Protein AF-A0A7S1S5M3-F1 (afdb_monomer_lite)

Secondary structure (DSSP, 8-state):
------------------EEEEEE-S-HHHHHHHHHHHHHHIIIIIISS---TTS-HHHHHHHHHHHHHHHHHHHH-S-EEEEEESSEEEE----TT-EEEEEETTEEEEEEE--S-------TT-S-----------SSS------------PPP---------PEEEEESSS--TT-HHHHHHHHHHHHHHH-----HHHHHHHHHHHHHHHH-S-EEEEEESSEEEE--TTEEEEEEEEETTEEEEEEEEPP--TT---HHHHHHHHHHHHHHHHHHHHHHHHHHSSSSPPPTT-HHHHHHHHHH--TTHHHHHHHHHHHHHHHHHHHHHHHHHHHH-TTGGG--

pLDDT: mean 83.62, std 19.43, range [33.03, 98.5]

Structure (mmCIF, N/CA/C/O backbone):
data_AF-A0A7S1S5M3-F1
#
_entry.id   AF-A0A7S1S5M3-F1
#
loop_
_atom_site.group_PDB
_atom_site.id
_atom_site.type_symbol
_atom_site.label_atom_id
_atom_site.label_alt_id
_atom_site.label_comp_id
_atom_site.label_asym_id
_atom_site.label_entity_id
_atom_site.label_seq_id
_atom_site.pdbx_PDB_ins_code
_atom_site.Cartn_x
_atom_site.Cartn_y
_atom_site.Cartn_z
_atom_site.occupancy
_atom_site.B_iso_or_equiv
_atom_site.auth_seq_id
_atom_site.auth_comp_id
_atom_site.auth_asym_id
_atom_site.auth_atom_id
_atom_site.pdbx_PDB_model_num
ATOM 1 N N . MET A 1 1 ? -64.740 -29.203 7.337 1.00 42.75 1 MET A N 1
ATOM 2 C CA . MET A 1 1 ? -63.686 -28.535 8.127 1.00 42.75 1 MET A CA 1
ATOM 3 C C . MET A 1 1 ? -62.351 -28.939 7.535 1.00 42.75 1 MET A C 1
ATOM 5 O O . MET A 1 1 ? -61.973 -30.093 7.660 1.00 42.75 1 MET A O 1
ATOM 9 N N . VAL A 1 2 ? -61.717 -28.036 6.789 1.00 44.31 2 VAL A N 1
ATOM 10 C CA . VAL A 1 2 ? -60.385 -28.227 6.204 1.00 44.31 2 VAL A CA 1
ATOM 11 C C . VAL A 1 2 ? -59.497 -27.190 6.879 1.00 44.31 2 VAL A C 1
ATOM 13 O O . VAL A 1 2 ? -59.657 -25.996 6.634 1.00 44.31 2 VAL A O 1
ATOM 16 N N . GLU A 1 3 ? -58.641 -27.632 7.798 1.00 50.22 3 GLU A N 1
ATOM 17 C CA . GLU A 1 3 ? -57.635 -26.782 8.436 1.00 50.22 3 GLU A CA 1
ATOM 18 C C . GLU A 1 3 ? -56.564 -26.410 7.404 1.00 50.22 3 GLU A C 1
ATOM 20 O O . GLU A 1 3 ? -55.705 -27.212 7.033 1.00 50.22 3 GLU A O 1
ATOM 25 N N . GLY A 1 4 ? -56.638 -25.174 6.911 1.00 56.28 4 GLY A N 1
ATOM 26 C CA . GLY A 1 4 ? -55.614 -24.572 6.067 1.00 56.28 4 GLY A CA 1
ATOM 27 C C . GLY A 1 4 ? -54.379 -24.223 6.894 1.00 56.28 4 GLY A C 1
ATOM 28 O O . GLY A 1 4 ? -54.341 -23.199 7.570 1.00 56.28 4 GLY A O 1
ATOM 29 N N . LYS A 1 5 ? -53.355 -25.075 6.827 1.00 62.81 5 LYS A N 1
ATOM 30 C CA . LYS A 1 5 ? -52.025 -24.833 7.397 1.00 62.81 5 LYS A CA 1
ATOM 31 C C . LYS A 1 5 ? -51.345 -23.694 6.625 1.00 62.81 5 LYS A C 1
ATOM 33 O O . LYS A 1 5 ? -50.963 -23.870 5.470 1.00 62.81 5 LYS A O 1
ATOM 38 N N . ALA A 1 6 ? -51.219 -22.524 7.251 1.00 59.38 6 ALA A N 1
ATOM 39 C CA . ALA A 1 6 ? -50.526 -21.374 6.673 1.00 59.38 6 ALA A CA 1
ATOM 40 C C . ALA A 1 6 ? -49.052 -21.723 6.364 1.00 59.38 6 ALA A C 1
ATOM 42 O O . ALA A 1 6 ? -48.408 -22.393 7.180 1.00 59.38 6 ALA A O 1
ATOM 43 N N . PRO A 1 7 ? -48.493 -21.292 5.216 1.00 63.53 7 PRO A N 1
ATOM 44 C CA . PRO A 1 7 ? -47.102 -21.564 4.884 1.00 63.53 7 PRO A CA 1
ATOM 45 C C . PRO A 1 7 ? -46.181 -20.785 5.829 1.00 63.53 7 PRO A C 1
ATOM 47 O O . PRO A 1 7 ? -46.016 -19.570 5.728 1.00 63.53 7 PRO A O 1
ATOM 50 N N . ALA A 1 8 ? -45.575 -21.515 6.763 1.00 63.00 8 ALA A N 1
ATOM 51 C CA . ALA A 1 8 ? -44.446 -21.046 7.543 1.00 63.00 8 ALA A CA 1
ATOM 52 C C . ALA A 1 8 ? -43.243 -20.838 6.613 1.00 63.00 8 ALA A C 1
ATOM 54 O O . ALA A 1 8 ? -42.836 -21.764 5.914 1.00 63.00 8 ALA A O 1
ATOM 55 N N . GLY A 1 9 ? -42.654 -19.641 6.646 1.00 52.78 9 GLY A N 1
ATOM 56 C CA . GLY A 1 9 ? -41.297 -19.436 6.141 1.00 52.78 9 GLY A CA 1
ATOM 57 C C . GLY A 1 9 ? -41.095 -18.241 5.220 1.00 52.78 9 GLY A C 1
ATOM 58 O O . GLY A 1 9 ? -40.486 -18.393 4.166 1.00 52.78 9 GLY A O 1
ATOM 59 N N . GLN A 1 10 ? -41.494 -17.031 5.627 1.00 52.47 10 GLN A N 1
ATOM 60 C CA . GLN A 1 10 ? -40.715 -15.863 5.209 1.00 52.47 10 GLN A CA 1
ATOM 61 C C . GLN A 1 10 ? -39.373 -15.945 5.939 1.00 52.47 10 GLN A C 1
ATOM 63 O O . GLN A 1 10 ? -39.243 -15.536 7.091 1.00 52.47 10 GLN A O 1
ATOM 68 N N . ALA A 1 11 ? -38.388 -16.566 5.287 1.00 59.38 11 ALA A N 1
ATOM 69 C CA . ALA A 1 11 ? -37.003 -16.503 5.716 1.00 59.38 11 ALA A CA 1
ATOM 70 C C . ALA A 1 11 ? -36.636 -15.021 5.828 1.00 59.38 11 ALA A C 1
ATOM 72 O O . ALA A 1 11 ? -36.623 -14.317 4.819 1.00 59.38 11 ALA A O 1
ATOM 73 N N . ALA A 1 12 ? -36.406 -14.550 7.057 1.00 59.47 12 ALA A N 1
ATOM 74 C CA . ALA A 1 12 ? -35.940 -13.200 7.321 1.00 59.47 12 ALA A CA 1
ATOM 75 C C . ALA A 1 12 ? -34.763 -12.929 6.381 1.00 59.47 12 ALA A C 1
ATOM 77 O O . ALA A 1 12 ? -33.733 -13.605 6.470 1.00 59.47 12 ALA A O 1
ATOM 78 N N . ALA A 1 13 ? -34.960 -12.017 5.4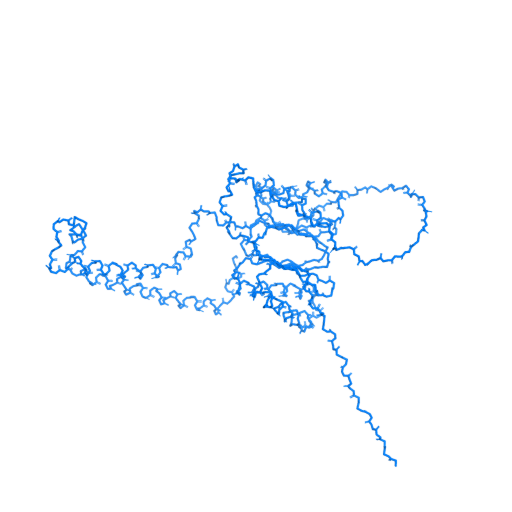25 1.00 58.69 13 ALA A N 1
ATOM 79 C CA . ALA A 1 13 ? -33.936 -11.640 4.470 1.00 58.69 13 ALA A CA 1
ATOM 80 C C . ALA A 1 13 ? -32.717 -11.219 5.290 1.00 58.69 13 ALA A C 1
ATOM 82 O O . ALA A 1 13 ? -32.752 -10.202 5.976 1.00 58.69 13 ALA A O 1
ATOM 83 N N . LYS A 1 14 ? -31.688 -12.078 5.309 1.00 64.81 14 LYS A N 1
ATOM 84 C CA . LYS A 1 14 ? -30.472 -11.887 6.101 1.00 64.81 14 LYS A CA 1
ATOM 85 C C . LYS A 1 14 ? -29.883 -10.550 5.691 1.00 64.81 14 LYS A C 1
ATOM 87 O O . LYS A 1 14 ? -29.234 -10.490 4.647 1.00 64.81 14 LYS A O 1
ATOM 92 N N . ASP A 1 15 ? -30.090 -9.530 6.517 1.00 72.12 15 ASP A N 1
ATOM 93 C CA . ASP A 1 15 ? -29.690 -8.160 6.234 1.00 72.12 15 ASP A CA 1
ATOM 94 C C . ASP A 1 15 ? -28.221 -8.150 5.784 1.00 72.12 15 ASP A C 1
ATOM 96 O O . ASP A 1 15 ? -27.289 -8.573 6.486 1.00 72.12 15 ASP A O 1
ATOM 100 N N . THR A 1 16 ? -28.014 -7.880 4.500 1.00 76.56 16 THR A N 1
ATOM 101 C CA . THR A 1 16 ? -26.681 -7.823 3.917 1.00 76.56 16 THR A CA 1
ATOM 102 C C . THR A 1 16 ? -26.157 -6.439 4.199 1.00 76.56 16 THR A C 1
ATOM 104 O O . THR A 1 16 ? -26.616 -5.491 3.567 1.00 76.56 16 THR A O 1
ATOM 107 N N . ALA A 1 17 ? -25.188 -6.347 5.119 1.00 84.50 17 ALA A N 1
ATOM 108 C CA . ALA A 1 17 ? -24.514 -5.097 5.435 1.00 84.50 17 ALA A CA 1
ATOM 109 C C . ALA A 1 17 ? -24.177 -4.351 4.138 1.00 84.50 17 ALA A C 1
ATOM 111 O O . ALA A 1 17 ? -23.462 -4.854 3.262 1.00 84.50 17 ALA A O 1
ATOM 112 N N . ARG A 1 18 ? -24.785 -3.174 3.987 1.00 93.62 18 ARG A N 1
ATOM 113 C CA . ARG A 1 18 ? -24.700 -2.378 2.770 1.00 93.62 18 ARG A CA 1
ATOM 114 C C . ARG A 1 18 ? -23.290 -1.806 2.653 1.00 93.62 18 ARG A C 1
ATOM 116 O O . ARG A 1 18 ? -22.840 -1.085 3.536 1.00 93.62 18 ARG A O 1
ATOM 123 N N . VAL A 1 19 ? -22.614 -2.105 1.544 1.00 96.50 19 VAL A N 1
ATOM 124 C CA . VAL A 1 19 ? -21.322 -1.495 1.198 1.00 96.50 19 VAL A CA 1
ATOM 125 C C . VAL A 1 19 ? -21.581 -0.142 0.541 1.00 96.50 19 VAL A C 1
ATOM 127 O O . VAL A 1 19 ? -22.095 -0.084 -0.581 1.00 96.50 19 VAL A O 1
ATOM 130 N N . ILE A 1 20 ? -21.229 0.937 1.235 1.00 97.56 20 ILE A N 1
ATOM 131 C CA . ILE A 1 20 ? -21.443 2.320 0.797 1.00 97.56 20 ILE A CA 1
ATOM 132 C C . ILE A 1 20 ? -20.093 2.917 0.402 1.00 97.56 20 ILE A C 1
ATOM 134 O O . ILE A 1 20 ? -19.158 2.901 1.194 1.00 97.56 20 ILE A O 1
ATOM 138 N N . CYS A 1 21 ? -19.973 3.441 -0.816 1.00 97.94 21 CYS A N 1
ATOM 139 C CA . CYS A 1 21 ? -18.804 4.225 -1.213 1.00 97.94 21 CYS A CA 1
ATOM 140 C C . CYS A 1 21 ? -18.943 5.633 -0.625 1.00 97.94 21 CYS A C 1
ATOM 142 O O . CYS A 1 21 ? -19.894 6.328 -0.971 1.00 97.94 21 CYS A O 1
ATOM 144 N N . LEU A 1 22 ? -18.025 6.041 0.252 1.00 97.94 22 LEU A N 1
ATOM 145 C CA . LEU A 1 22 ? -18.023 7.381 0.846 1.00 97.94 22 LEU A CA 1
ATOM 146 C C . LEU A 1 22 ? -17.258 8.373 -0.031 1.00 97.94 22 LEU A C 1
ATOM 148 O O . LEU A 1 22 ? -17.739 9.466 -0.301 1.00 97.94 22 LEU A O 1
ATOM 152 N N . ARG A 1 23 ? -16.064 7.984 -0.489 1.00 97.81 23 ARG A N 1
ATOM 153 C CA . ARG A 1 23 ? -15.192 8.821 -1.321 1.00 97.81 23 ARG A CA 1
ATOM 154 C C . ARG A 1 23 ? -14.356 7.941 -2.233 1.00 97.81 23 ARG A C 1
ATOM 156 O O . ARG A 1 23 ? -13.898 6.884 -1.818 1.00 97.81 23 ARG A O 1
ATOM 163 N N . THR A 1 24 ? -14.128 8.368 -3.466 1.00 98.12 24 THR A N 1
ATOM 164 C CA . THR A 1 24 ? -13.169 7.708 -4.355 1.00 98.12 24 THR A CA 1
ATOM 165 C C . THR A 1 24 ? -12.703 8.667 -5.437 1.00 98.12 24 THR A C 1
ATOM 167 O O . THR A 1 24 ? -13.510 9.412 -5.992 1.00 98.12 24 THR A O 1
ATOM 170 N N . ASP A 1 25 ? -11.410 8.638 -5.741 1.00 98.00 25 ASP A N 1
ATOM 171 C CA . ASP A 1 25 ? -10.841 9.319 -6.905 1.00 98.00 25 ASP A CA 1
ATOM 172 C C . ASP A 1 25 ? -10.517 8.338 -8.047 1.00 98.00 25 ASP A C 1
ATOM 174 O O . ASP A 1 25 ? -10.060 8.776 -9.101 1.00 98.00 25 ASP A O 1
ATOM 178 N N . LEU A 1 26 ? -10.812 7.041 -7.875 1.00 97.94 26 LEU A N 1
ATOM 179 C CA . LEU A 1 26 ? -10.560 5.997 -8.869 1.00 97.94 26 LEU A CA 1
ATOM 180 C C . LEU A 1 26 ? -11.186 6.342 -10.233 1.00 97.94 26 LEU A C 1
ATOM 182 O O . LEU A 1 26 ? -12.298 6.901 -10.282 1.00 97.94 26 LEU A O 1
ATOM 186 N N . PRO A 1 27 ? -10.562 5.923 -11.353 1.00 97.88 27 PRO A N 1
ATOM 187 C CA . PRO A 1 27 ? -11.148 6.032 -12.678 1.00 97.88 27 PRO A CA 1
ATOM 188 C C . PRO A 1 27 ? -12.511 5.343 -12.728 1.00 97.88 27 PRO A C 1
ATOM 190 O O . PRO A 1 27 ? -12.698 4.267 -12.155 1.00 97.88 27 PRO A O 1
ATOM 193 N N . LEU A 1 28 ? -13.463 5.917 -13.469 1.00 97.75 28 LEU A N 1
ATOM 194 C CA . LEU A 1 28 ? -14.838 5.400 -13.567 1.00 97.75 28 LEU A CA 1
ATOM 195 C C . LEU A 1 28 ? -14.894 3.903 -13.913 1.00 97.75 28 LEU A C 1
ATOM 197 O O . LEU A 1 28 ? -15.690 3.164 -13.337 1.00 97.75 28 LEU A O 1
ATOM 201 N N . LYS A 1 29 ? -13.996 3.447 -14.796 1.00 97.88 29 LYS A N 1
ATOM 202 C CA . LYS A 1 29 ? -13.885 2.041 -15.216 1.00 97.88 29 LYS A CA 1
ATOM 203 C C . LYS A 1 29 ? -13.479 1.092 -14.077 1.00 97.88 29 LYS A C 1
ATOM 205 O O . LYS A 1 29 ? -13.801 -0.087 -14.142 1.00 97.88 29 LYS A O 1
ATOM 210 N N . GLN A 1 30 ? -12.799 1.590 -13.044 1.00 98.00 30 GLN A N 1
ATOM 211 C CA . GLN A 1 30 ? -12.293 0.795 -11.918 1.00 98.00 30 GLN A CA 1
ATOM 212 C C . GLN A 1 30 ? -13.238 0.795 -10.707 1.00 98.00 30 GLN A C 1
ATOM 214 O O . GLN A 1 30 ? -13.245 -0.167 -9.943 1.00 98.00 30 GLN A O 1
ATOM 219 N N . ARG A 1 31 ? -14.084 1.824 -10.545 1.00 97.88 31 ARG A N 1
ATOM 220 C CA . ARG A 1 31 ? -14.957 1.982 -9.362 1.00 97.88 31 ARG A CA 1
ATOM 221 C C . ARG A 1 31 ? -15.856 0.772 -9.105 1.00 97.88 31 ARG A C 1
ATOM 223 O O . ARG A 1 31 ? -15.884 0.259 -7.990 1.00 97.88 31 ARG A O 1
ATOM 230 N N . LYS A 1 32 ? -16.579 0.307 -10.132 1.00 97.25 32 LYS A N 1
ATOM 231 C CA . LYS A 1 32 ? -17.500 -0.834 -10.007 1.00 97.25 32 LYS A CA 1
ATOM 232 C C . LYS A 1 32 ? -16.758 -2.148 -9.708 1.00 97.25 32 LYS A C 1
ATOM 234 O O . LYS A 1 32 ? -17.109 -2.767 -8.708 1.00 97.25 32 LYS A O 1
ATOM 239 N N . PRO A 1 33 ? -15.713 -2.542 -10.467 1.00 98.12 33 PRO A N 1
ATOM 240 C CA . PRO A 1 33 ? -14.906 -3.715 -10.128 1.00 98.12 33 PRO A CA 1
ATOM 241 C C . PRO A 1 33 ? -14.372 -3.715 -8.690 1.00 98.12 33 PRO A C 1
ATOM 243 O O . PRO A 1 33 ? -14.474 -4.726 -8.002 1.00 98.12 33 PRO A O 1
ATOM 246 N N . VAL A 1 34 ? -13.854 -2.579 -8.208 1.00 98.12 34 VAL A N 1
ATOM 247 C CA . VAL A 1 34 ? -13.338 -2.467 -6.836 1.00 98.12 34 VAL A CA 1
ATOM 248 C C . VAL A 1 34 ? -14.463 -2.593 -5.805 1.00 98.12 34 VAL A C 1
ATOM 250 O O . VAL A 1 34 ? -14.329 -3.344 -4.842 1.00 98.12 34 VAL A O 1
ATOM 253 N N . GLN A 1 35 ? -15.598 -1.918 -6.011 1.00 97.94 35 GLN A N 1
ATOM 254 C CA . GLN A 1 35 ? -16.747 -2.029 -5.108 1.00 97.94 35 GLN A CA 1
ATOM 255 C C . GLN A 1 35 ? -17.310 -3.458 -5.061 1.00 97.94 35 GLN A C 1
ATOM 257 O O . GLN A 1 35 ? -17.682 -3.941 -3.988 1.00 97.94 35 GLN A O 1
ATOM 262 N N . ASP A 1 36 ? -17.371 -4.138 -6.206 1.00 97.44 36 ASP A N 1
ATOM 263 C CA . ASP A 1 36 ? -17.822 -5.524 -6.290 1.00 97.44 36 ASP A CA 1
ATOM 264 C C . ASP A 1 36 ? -16.834 -6.465 -5.583 1.00 97.44 36 ASP A C 1
ATOM 266 O O . ASP A 1 36 ? -17.279 -7.336 -4.835 1.00 97.44 36 ASP A O 1
ATOM 270 N N . ALA A 1 37 ? -15.520 -6.234 -5.701 1.00 98.06 37 ALA A N 1
ATOM 271 C CA . ALA A 1 37 ? -14.502 -6.973 -4.950 1.00 98.06 37 ALA A CA 1
ATOM 272 C C . ALA A 1 37 ? -14.645 -6.776 -3.431 1.00 98.06 37 ALA A C 1
ATOM 274 O O . ALA A 1 37 ? -14.689 -7.758 -2.691 1.00 98.06 37 ALA A O 1
ATOM 275 N N . VAL A 1 38 ? -14.805 -5.531 -2.957 1.00 97.94 38 VAL A N 1
ATOM 276 C CA . VAL A 1 38 ? -15.062 -5.224 -1.535 1.00 97.94 38 VAL A CA 1
ATOM 277 C C . VAL A 1 38 ? -16.303 -5.973 -1.042 1.00 97.94 38 VAL A C 1
ATOM 279 O O . VAL A 1 38 ? -16.259 -6.624 0.002 1.00 97.94 38 VAL A O 1
ATOM 282 N N . ARG A 1 39 ? -17.405 -5.932 -1.806 1.00 97.62 39 ARG A N 1
ATOM 283 C CA . ARG A 1 39 ? -18.665 -6.598 -1.443 1.00 97.62 39 ARG A CA 1
ATOM 284 C C . ARG A 1 39 ? -18.521 -8.117 -1.394 1.00 97.62 39 ARG A C 1
ATOM 286 O O . ARG A 1 39 ? -18.908 -8.722 -0.396 1.00 97.62 39 ARG A O 1
ATOM 293 N N . GLN A 1 40 ? -17.990 -8.727 -2.451 1.00 96.75 40 GLN A N 1
ATOM 294 C CA . GLN A 1 40 ? -17.866 -10.182 -2.561 1.00 96.75 40 GLN A CA 1
ATOM 295 C C . GLN A 1 40 ? -16.907 -10.741 -1.508 1.00 96.75 40 GLN A C 1
ATOM 297 O O . GLN A 1 40 ? -17.246 -11.700 -0.819 1.00 96.75 40 GLN A O 1
ATOM 302 N N . LEU A 1 41 ? -15.740 -10.117 -1.319 1.00 97.19 41 LEU A N 1
ATOM 303 C CA . LEU A 1 41 ? -14.761 -10.572 -0.332 1.00 97.19 41 LEU A CA 1
ATOM 304 C C . LEU A 1 41 ? -15.275 -10.407 1.101 1.00 97.19 41 LEU A C 1
ATOM 306 O O . LEU A 1 41 ? -15.075 -11.304 1.916 1.00 97.19 41 LEU A O 1
ATOM 310 N N . TYR A 1 42 ? -15.989 -9.320 1.409 1.00 97.00 42 TYR A N 1
ATOM 311 C CA . TYR A 1 42 ? -16.618 -9.150 2.720 1.00 97.00 42 TYR A CA 1
ATOM 312 C C . TYR A 1 42 ? -17.658 -10.246 2.983 1.00 97.00 42 TYR A C 1
ATOM 314 O O . TYR A 1 42 ? -17.640 -10.882 4.039 1.00 97.00 42 TYR A O 1
ATOM 322 N N . GLN A 1 43 ? -18.536 -10.510 2.009 1.00 95.56 43 GLN A N 1
ATOM 323 C CA . GLN A 1 43 ? -19.542 -11.565 2.126 1.00 95.56 43 GLN A CA 1
ATOM 324 C C . GLN A 1 43 ? -18.895 -12.936 2.332 1.00 95.56 43 GLN A C 1
ATOM 326 O O . GLN A 1 43 ? -19.317 -13.674 3.216 1.00 95.56 43 GLN A O 1
ATOM 331 N N . ASN A 1 44 ? -17.850 -13.256 1.572 1.00 95.44 44 ASN A N 1
ATOM 332 C CA . ASN A 1 44 ? -17.222 -14.574 1.597 1.00 95.44 44 ASN A CA 1
ATOM 333 C C . ASN A 1 44 ? -16.348 -14.806 2.835 1.00 95.44 44 ASN A C 1
ATOM 335 O O . ASN A 1 44 ? -16.352 -15.906 3.374 1.00 95.44 44 ASN A O 1
ATOM 339 N N . ILE A 1 45 ? -15.597 -13.794 3.280 1.00 95.69 45 ILE A N 1
ATOM 340 C CA . ILE A 1 45 ? -14.572 -13.954 4.324 1.00 95.69 45 ILE A CA 1
ATOM 341 C C . ILE A 1 45 ? -15.084 -13.518 5.694 1.00 95.69 45 ILE A C 1
ATOM 343 O O . ILE A 1 45 ? -14.827 -14.195 6.683 1.00 95.69 45 ILE A O 1
ATOM 347 N N . VAL A 1 46 ? -15.793 -12.389 5.773 1.00 94.56 46 VAL A N 1
ATOM 348 C CA . VAL A 1 46 ? -16.200 -11.806 7.061 1.00 94.56 46 VAL A CA 1
ATOM 349 C C . VAL A 1 46 ? -17.584 -12.295 7.478 1.00 94.56 46 VAL A C 1
ATOM 351 O O . VAL A 1 46 ? -17.775 -12.631 8.642 1.00 94.56 46 VAL A O 1
ATOM 354 N N . LYS A 1 47 ? -18.547 -12.348 6.544 1.00 93.00 47 LYS A N 1
ATOM 355 C CA . LYS A 1 47 ? -19.935 -12.749 6.846 1.00 93.00 47 LYS A CA 1
ATOM 356 C C . LYS A 1 47 ? -20.157 -14.264 6.787 1.00 93.00 47 LYS A C 1
ATOM 358 O O . LYS A 1 47 ? -20.819 -14.804 7.663 1.00 93.00 47 LYS A O 1
ATOM 363 N N . ASN A 1 48 ? -19.645 -14.925 5.749 1.00 92.94 48 ASN A N 1
ATOM 364 C CA . ASN A 1 48 ? -19.828 -16.363 5.514 1.00 92.94 48 ASN A CA 1
ATOM 365 C C . ASN A 1 48 ? -18.558 -17.181 5.793 1.00 92.94 48 ASN A C 1
ATOM 367 O O . ASN A 1 48 ? -18.539 -18.380 5.514 1.00 92.94 48 ASN A O 1
ATOM 371 N N . GLY A 1 49 ? -17.494 -16.540 6.291 1.00 90.19 49 GLY A N 1
ATOM 372 C CA . GLY A 1 49 ? -16.275 -17.241 6.673 1.00 90.19 49 GLY A CA 1
ATOM 373 C C . GLY A 1 49 ? -16.573 -18.301 7.737 1.00 90.19 49 GLY A C 1
ATOM 374 O O . GLY A 1 49 ? -17.563 -18.171 8.462 1.00 90.19 49 GLY A O 1
ATOM 375 N N . PRO A 1 50 ? -15.751 -19.361 7.834 1.00 86.94 50 PRO A N 1
ATOM 376 C CA . PRO A 1 50 ? -15.934 -20.370 8.865 1.00 86.94 50 PRO A CA 1
ATOM 377 C C . PRO A 1 50 ? -15.998 -19.679 10.227 1.00 86.94 50 PRO A C 1
ATOM 379 O O . PRO A 1 50 ? -15.124 -18.876 10.554 1.00 86.94 50 PRO A O 1
ATOM 382 N N . GLU A 1 51 ? -17.033 -19.984 11.014 1.00 79.25 51 GLU A N 1
ATOM 383 C CA . GLU A 1 51 ? -17.128 -19.568 12.414 1.00 79.25 51 GLU A CA 1
ATOM 384 C C . GLU A 1 51 ? -16.090 -20.342 13.235 1.00 79.25 51 GLU A C 1
ATOM 386 O O . GLU A 1 51 ? -16.402 -21.170 14.092 1.00 79.25 51 GLU A O 1
ATOM 391 N N . ASP A 1 52 ? -14.813 -20.095 12.963 1.00 82.31 52 ASP A N 1
ATOM 392 C CA . ASP A 1 52 ? -13.744 -20.496 13.847 1.00 82.31 52 ASP A CA 1
ATOM 393 C C . ASP A 1 52 ? -13.921 -19.671 15.119 1.00 82.31 52 ASP A C 1
ATOM 395 O O . ASP A 1 52 ? -13.380 -18.578 15.248 1.00 82.31 52 ASP A O 1
ATOM 399 N N . LYS A 1 53 ? -14.663 -20.209 16.096 1.00 77.62 53 LYS A N 1
ATOM 400 C CA . LYS A 1 53 ? -14.876 -19.583 17.417 1.00 77.62 53 LYS A CA 1
ATOM 401 C C . LYS A 1 53 ? -13.566 -19.151 18.091 1.00 77.62 53 LYS A C 1
ATOM 403 O O . LYS A 1 53 ? -13.577 -18.321 18.992 1.00 77.62 53 LYS A O 1
ATOM 408 N N . LYS A 1 54 ? -12.437 -19.729 17.665 1.00 78.94 54 LYS A N 1
ATOM 409 C CA . LYS A 1 54 ? -11.083 -19.400 18.124 1.00 78.94 54 LYS A CA 1
ATOM 410 C C . LYS A 1 54 ? -10.464 -18.190 17.416 1.00 78.94 54 LYS A C 1
ATOM 412 O O . LYS A 1 54 ? -9.626 -17.516 18.006 1.00 78.94 54 LYS A O 1
ATOM 417 N N . ARG A 1 55 ? -10.822 -17.919 16.158 1.00 76.06 55 ARG A N 1
ATOM 418 C CA . ARG A 1 55 ? -10.298 -16.791 15.380 1.00 76.06 55 ARG A CA 1
ATOM 419 C C . ARG A 1 55 ? -11.226 -15.598 15.591 1.00 76.06 55 ARG A C 1
ATOM 421 O O . ARG A 1 55 ? -12.300 -15.519 15.013 1.00 76.06 55 ARG A O 1
ATOM 428 N N . GLY A 1 56 ? -10.820 -14.676 16.464 1.00 88.75 56 GLY A N 1
ATOM 429 C CA . GLY A 1 56 ? -11.586 -13.454 16.722 1.00 88.75 56 GLY A CA 1
ATOM 430 C C . GLY A 1 56 ? -11.835 -12.633 15.449 1.00 88.75 56 GLY A C 1
ATOM 431 O O . GLY A 1 56 ? -11.117 -12.766 14.459 1.00 88.75 56 GLY A O 1
ATOM 432 N N . GLN A 1 57 ? -12.817 -11.729 15.491 1.00 91.00 57 GLN A N 1
ATOM 433 C CA . GLN A 1 57 ? -13.250 -10.895 14.357 1.00 91.00 57 GLN A CA 1
ATOM 434 C C . GLN A 1 57 ? -12.092 -10.190 13.621 1.00 91.00 57 GLN A C 1
ATOM 436 O O . GLN A 1 57 ? -12.092 -10.084 12.394 1.00 91.00 57 GLN A O 1
ATOM 441 N N . LYS A 1 58 ? -11.058 -9.769 14.359 1.00 92.56 58 LYS A N 1
ATOM 442 C CA . LYS A 1 58 ? -9.837 -9.161 13.813 1.00 92.56 58 LYS A CA 1
ATOM 443 C C . LYS A 1 58 ? -9.108 -10.057 12.803 1.00 92.56 58 LYS A C 1
ATOM 445 O O . LYS A 1 58 ? -8.565 -9.554 11.823 1.00 92.56 58 LYS A O 1
ATOM 450 N N . ALA A 1 59 ? -9.124 -11.377 12.999 1.00 94.38 59 ALA A N 1
ATOM 451 C CA . ALA A 1 59 ? -8.515 -12.331 12.074 1.00 94.38 59 ALA A CA 1
ATOM 452 C C . ALA A 1 59 ? -9.276 -12.399 10.740 1.00 94.38 59 ALA A C 1
ATOM 454 O O . ALA A 1 59 ? -8.646 -12.446 9.684 1.00 94.38 59 ALA A O 1
ATOM 455 N N . HIS A 1 60 ? -10.612 -12.342 10.769 1.00 95.19 60 HIS A N 1
ATOM 456 C CA . HIS A 1 60 ? -11.425 -12.276 9.550 1.00 95.19 60 HIS A CA 1
ATOM 457 C C . HIS A 1 60 ? -11.194 -10.970 8.792 1.00 95.19 60 HIS A C 1
ATOM 459 O O . HIS A 1 60 ? -11.031 -10.994 7.574 1.00 95.19 60 HIS A O 1
ATOM 465 N N . TRP A 1 61 ? -11.092 -9.842 9.503 1.00 96.69 61 TRP A N 1
ATOM 466 C CA . TRP A 1 61 ? -10.743 -8.565 8.881 1.00 96.69 61 TRP A CA 1
ATOM 467 C C . TRP A 1 61 ? -9.343 -8.570 8.264 1.00 96.69 61 TRP A C 1
ATOM 469 O O . TRP A 1 61 ? -9.179 -8.037 7.172 1.00 96.69 61 TRP A O 1
ATOM 479 N N . GLY A 1 62 ? -8.358 -9.225 8.887 1.00 96.44 62 GLY A N 1
ATOM 480 C CA . GLY A 1 62 ? -7.034 -9.405 8.281 1.00 96.44 62 GLY A CA 1
ATOM 481 C C . GLY A 1 62 ? -7.033 -10.308 7.053 1.00 96.44 62 GLY A C 1
ATOM 482 O O . GLY A 1 62 ? -6.421 -9.971 6.043 1.00 96.44 62 GLY A O 1
ATOM 483 N N . ALA A 1 63 ? -7.784 -11.410 7.078 1.00 96.75 63 ALA A N 1
ATOM 484 C CA . ALA A 1 63 ? -7.956 -12.250 5.894 1.00 96.75 63 ALA A CA 1
ATOM 485 C C . ALA A 1 63 ? -8.640 -11.482 4.747 1.00 96.75 63 ALA A C 1
ATOM 487 O O . ALA A 1 63 ? -8.217 -11.584 3.596 1.00 96.75 63 ALA A O 1
ATOM 488 N N . PHE A 1 64 ? -9.654 -10.673 5.065 1.00 97.88 64 PHE A N 1
ATOM 489 C CA . PHE A 1 64 ? -10.330 -9.802 4.108 1.00 97.88 64 PHE A CA 1
ATOM 490 C C . PHE A 1 64 ? -9.383 -8.743 3.531 1.00 97.88 64 PHE A C 1
ATOM 492 O O . PHE A 1 64 ? -9.319 -8.598 2.312 1.00 97.88 64 PHE A O 1
ATOM 499 N N . ALA A 1 65 ? -8.608 -8.064 4.381 1.00 98.25 65 ALA A N 1
ATOM 500 C CA . ALA A 1 65 ? -7.625 -7.062 3.977 1.00 98.25 65 ALA A CA 1
ATOM 501 C C . ALA A 1 65 ? -6.623 -7.632 2.963 1.00 98.25 65 ALA A C 1
ATOM 503 O O . ALA A 1 65 ? -6.416 -7.064 1.891 1.00 98.25 65 ALA A O 1
ATOM 504 N N . ARG A 1 66 ? -6.069 -8.810 3.273 1.00 97.94 66 ARG A N 1
ATOM 505 C CA . ARG A 1 66 ? -5.076 -9.491 2.439 1.00 97.94 66 ARG A CA 1
ATOM 506 C C . ARG A 1 66 ? -5.655 -9.959 1.113 1.00 97.94 66 ARG A C 1
ATOM 508 O O . ARG A 1 66 ? -5.027 -9.787 0.071 1.00 97.94 66 ARG A O 1
ATOM 515 N N . ALA A 1 67 ? -6.859 -10.529 1.136 1.00 98.12 67 ALA A N 1
ATOM 516 C CA . ALA A 1 67 ? -7.545 -10.954 -0.078 1.00 98.12 67 ALA A CA 1
ATOM 517 C C . ALA A 1 67 ? -7.893 -9.760 -0.980 1.00 98.12 67 ALA A C 1
ATOM 519 O O . ALA A 1 67 ? -7.719 -9.841 -2.196 1.00 98.12 67 ALA A O 1
ATOM 520 N N . LEU A 1 68 ? -8.335 -8.642 -0.391 1.00 98.50 68 LEU A N 1
ATOM 521 C CA . LEU A 1 68 ? -8.643 -7.422 -1.131 1.00 98.50 68 LEU A CA 1
ATOM 522 C C . LEU A 1 68 ? -7.380 -6.836 -1.760 1.00 98.50 68 LEU A C 1
ATOM 524 O O . LEU A 1 68 ? -7.376 -6.596 -2.964 1.00 98.50 68 LEU A O 1
ATOM 528 N N . LYS A 1 69 ? -6.295 -6.700 -0.988 1.00 97.81 69 LYS A N 1
ATOM 529 C CA . LYS A 1 69 ? -4.991 -6.265 -1.502 1.00 97.81 69 LYS A CA 1
ATOM 530 C C . LYS A 1 69 ? -4.531 -7.149 -2.663 1.00 97.81 69 LYS A C 1
ATOM 532 O O . LYS A 1 69 ? -4.264 -6.638 -3.743 1.00 97.81 69 LYS A O 1
ATOM 537 N N . GLY A 1 70 ? -4.529 -8.473 -2.486 1.00 97.12 70 GLY A N 1
ATOM 538 C CA . GLY A 1 70 ? -4.121 -9.411 -3.535 1.00 97.12 70 GLY A CA 1
ATOM 539 C C . GLY A 1 70 ? -4.985 -9.326 -4.801 1.00 97.12 70 GLY A C 1
ATOM 540 O O . GLY A 1 70 ? -4.470 -9.437 -5.913 1.00 97.12 70 GLY A O 1
ATOM 541 N N . SER A 1 71 ? -6.292 -9.081 -4.656 1.00 97.94 71 SER A N 1
ATOM 542 C CA . SER A 1 71 ? -7.186 -8.842 -5.795 1.00 97.94 71 SER A CA 1
ATOM 543 C C . SER A 1 71 ? -6.857 -7.539 -6.529 1.00 97.94 71 SER A C 1
ATOM 545 O O . SER A 1 71 ? -6.916 -7.509 -7.762 1.00 97.94 71 SER A O 1
ATOM 547 N N . LEU A 1 72 ? -6.530 -6.473 -5.792 1.00 97.50 72 LEU A N 1
ATOM 548 C CA . LEU A 1 72 ? -6.162 -5.173 -6.352 1.00 97.50 72 LEU A CA 1
ATOM 549 C C . LEU A 1 72 ? -4.812 -5.244 -7.068 1.00 97.50 72 LEU A C 1
ATOM 551 O O . LEU A 1 72 ? -4.751 -4.893 -8.242 1.00 97.50 72 LEU A O 1
ATOM 555 N N . ASP A 1 73 ? -3.786 -5.804 -6.424 1.00 95.75 73 ASP A N 1
ATOM 556 C CA . ASP A 1 73 ? -2.445 -5.962 -7.002 1.00 95.75 73 ASP A CA 1
ATOM 557 C C . ASP A 1 73 ? -2.473 -6.778 -8.304 1.00 95.75 73 ASP A C 1
ATOM 559 O O . ASP A 1 73 ? -1.772 -6.476 -9.270 1.00 95.75 73 ASP A O 1
ATOM 563 N N . LYS A 1 74 ? -3.331 -7.806 -8.361 1.00 95.88 74 LYS A N 1
ATOM 564 C CA . LYS A 1 74 ? -3.510 -8.634 -9.558 1.00 95.88 74 LYS A CA 1
ATOM 565 C C . LYS A 1 74 ? -4.229 -7.901 -10.695 1.00 95.88 74 LYS A C 1
ATOM 567 O O . LYS A 1 74 ? -3.956 -8.186 -11.858 1.00 95.88 74 LYS A O 1
ATOM 572 N N . SER A 1 75 ? -5.172 -7.014 -10.377 1.00 96.62 75 SER A N 1
ATOM 573 C CA . SER A 1 75 ? -6.069 -6.397 -11.369 1.00 96.62 75 SER A CA 1
ATOM 574 C C . SER A 1 75 ? -5.607 -5.014 -11.830 1.00 96.62 75 SER A C 1
ATOM 576 O O . SER A 1 75 ? -5.906 -4.617 -12.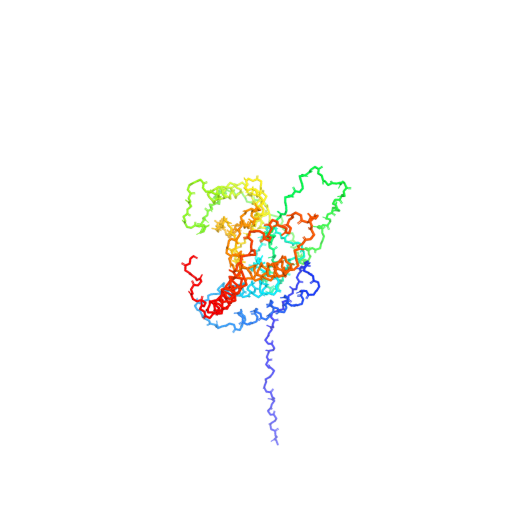954 1.00 96.62 75 SER A O 1
ATOM 578 N N . PHE A 1 76 ? -4.900 -4.279 -10.969 1.00 95.06 76 PHE A N 1
ATOM 579 C CA . PHE A 1 76 ? -4.558 -2.862 -11.142 1.00 95.06 76 PHE A CA 1
ATOM 580 C C . PHE A 1 76 ? -3.078 -2.573 -10.852 1.00 95.06 76 PHE A C 1
ATOM 582 O O . PHE A 1 76 ? -2.721 -1.448 -10.485 1.00 95.06 76 PHE A O 1
ATOM 589 N N . GLU A 1 77 ? -2.239 -3.596 -11.047 1.00 92.25 77 GLU A N 1
ATOM 590 C CA . GLU A 1 77 ? -0.804 -3.630 -10.742 1.00 92.25 77 GLU A CA 1
ATOM 591 C C . GLU A 1 77 ? -0.497 -3.535 -9.232 1.00 92.25 77 GLU A C 1
ATOM 593 O O . GLU A 1 77 ? -1.349 -3.075 -8.472 1.00 92.25 77 GLU A O 1
ATOM 598 N N . PRO A 1 78 ? 0.705 -3.950 -8.785 1.00 91.69 78 PRO A N 1
ATOM 599 C CA . PRO A 1 78 ? 1.077 -3.989 -7.367 1.00 91.69 78 PRO A CA 1
ATOM 600 C C . PRO A 1 78 ? 1.103 -2.626 -6.650 1.00 91.69 78 PRO A C 1
ATOM 602 O O . PRO A 1 78 ? 0.931 -1.578 -7.273 1.00 91.69 78 PRO A O 1
ATOM 605 N N . HIS A 1 79 ? 1.420 -2.658 -5.350 1.00 93.12 79 HIS A N 1
ATOM 606 C CA . HIS A 1 79 ? 1.587 -1.508 -4.438 1.00 93.12 79 HIS A CA 1
ATOM 607 C C . HIS A 1 79 ? 0.285 -0.917 -3.886 1.00 93.12 79 HIS A C 1
ATOM 609 O O . HIS A 1 79 ? 0.224 0.258 -3.506 1.00 93.12 79 HIS A O 1
ATOM 615 N N . TRP A 1 80 ? -0.770 -1.729 -3.817 1.00 96.62 80 TRP A N 1
ATOM 616 C CA . TRP A 1 80 ? -1.973 -1.358 -3.083 1.00 96.62 80 TRP A CA 1
ATOM 617 C C . TRP A 1 80 ? -1.803 -1.573 -1.584 1.00 96.62 80 TRP A C 1
ATOM 619 O O . TRP A 1 80 ? -1.220 -2.553 -1.125 1.00 96.62 80 TRP A O 1
ATOM 629 N N . HIS A 1 81 ? -2.397 -0.671 -0.819 1.00 97.56 81 HIS A N 1
ATOM 630 C CA . HIS A 1 81 ? -2.535 -0.762 0.623 1.00 97.56 81 HIS A CA 1
ATOM 631 C C . HIS A 1 81 ? -4.012 -0.870 0.970 1.00 97.56 81 HIS A C 1
ATOM 633 O O . HIS A 1 81 ? -4.862 -0.261 0.313 1.00 97.56 81 HIS A O 1
ATOM 639 N N . VAL A 1 82 ? -4.316 -1.631 2.016 1.00 98.44 82 VAL A N 1
ATOM 640 C CA . VAL A 1 82 ? -5.679 -1.792 2.523 1.00 98.44 82 VAL A CA 1
ATOM 641 C C . VAL A 1 82 ? -5.683 -1.538 4.022 1.00 98.44 82 VAL A C 1
ATOM 643 O O . VAL A 1 82 ? -4.964 -2.191 4.775 1.00 98.44 82 VAL A O 1
ATOM 646 N N . LEU A 1 83 ? -6.523 -0.606 4.458 1.00 98.31 83 LEU A N 1
ATOM 647 C CA . LEU A 1 83 ? -6.725 -0.250 5.857 1.00 98.31 83 LEU A CA 1
ATOM 648 C C . LEU A 1 83 ? -8.195 -0.429 6.228 1.00 98.31 83 LEU A C 1
ATOM 650 O O . LEU A 1 83 ? -9.082 0.094 5.556 1.00 98.31 83 LEU A O 1
ATOM 654 N N . ILE A 1 84 ? -8.455 -1.155 7.311 1.00 98.50 84 ILE A N 1
ATOM 655 C CA . ILE A 1 84 ? -9.802 -1.476 7.784 1.00 98.50 84 ILE A CA 1
ATOM 656 C C . ILE A 1 84 ? -9.910 -1.204 9.281 1.00 98.50 84 ILE A C 1
ATOM 658 O O . ILE A 1 84 ? -9.095 -1.706 10.052 1.00 98.50 84 ILE A O 1
ATOM 662 N N . GLY A 1 85 ? -10.929 -0.460 9.707 1.00 97.81 85 GLY A N 1
ATOM 663 C CA . GLY A 1 85 ? -11.140 -0.110 11.116 1.00 97.81 85 GLY A CA 1
ATOM 664 C C . GLY A 1 85 ? -12.336 0.818 11.327 1.00 97.81 85 GLY A C 1
ATOM 665 O O . GLY A 1 85 ? -12.899 1.349 10.371 1.00 97.81 85 GLY A O 1
ATOM 666 N N . THR A 1 86 ? -12.757 0.991 12.579 1.00 96.44 86 THR A N 1
ATOM 667 C CA . THR A 1 86 ? -13.925 1.820 12.946 1.00 96.44 86 THR A CA 1
ATOM 668 C C . THR A 1 86 ? -13.549 3.265 13.267 1.00 96.44 86 THR A C 1
ATOM 670 O O . THR A 1 86 ? -14.261 4.184 12.875 1.00 96.44 86 THR A O 1
ATOM 673 N N . ASN A 1 87 ? -12.408 3.474 13.927 1.00 96.31 87 ASN A N 1
ATOM 674 C CA . ASN A 1 87 ? -11.867 4.789 14.257 1.00 96.31 87 ASN A CA 1
ATOM 675 C C . ASN A 1 87 ? -10.428 4.886 13.744 1.00 96.31 87 ASN A C 1
ATOM 677 O O . ASN A 1 87 ? -9.512 4.301 14.333 1.00 96.31 87 ASN A O 1
ATOM 681 N N . LEU A 1 88 ? -10.267 5.565 12.610 1.00 96.94 88 LEU A N 1
ATOM 682 C CA . LEU A 1 88 ? -9.043 5.600 11.823 1.00 96.94 88 LEU A CA 1
ATOM 683 C C . LEU A 1 88 ? -8.641 7.039 11.526 1.00 96.94 88 LEU A C 1
ATOM 685 O O . LEU A 1 88 ? -9.447 7.805 11.005 1.00 96.94 88 LEU A O 1
ATOM 689 N N . GLY A 1 89 ? -7.375 7.347 11.778 1.00 97.88 89 GLY A N 1
ATOM 690 C CA . GLY A 1 89 ? -6.665 8.469 11.191 1.00 97.88 89 GLY A CA 1
ATOM 691 C C . GLY A 1 89 ? -5.620 7.950 10.210 1.00 97.88 89 GLY A C 1
ATOM 692 O O . GLY A 1 89 ? -4.974 6.930 10.452 1.00 97.88 89 GLY A O 1
ATOM 693 N N . PHE A 1 90 ? -5.448 8.617 9.077 1.00 98.00 90 PHE A N 1
ATOM 694 C CA . PHE A 1 90 ? -4.390 8.271 8.138 1.00 98.00 90 PHE A CA 1
ATOM 695 C C . PHE A 1 90 ? -3.859 9.502 7.410 1.00 98.00 90 PHE A C 1
ATOM 697 O O . PHE A 1 90 ? -4.584 10.425 7.040 1.00 98.00 90 PHE A O 1
ATOM 704 N N . ALA A 1 91 ? -2.558 9.490 7.163 1.00 97.62 91 ALA A N 1
ATOM 705 C CA . ALA A 1 91 ? -1.873 10.451 6.326 1.00 97.62 91 ALA A CA 1
ATOM 706 C C . ALA A 1 91 ? -0.945 9.652 5.412 1.00 97.62 91 ALA A C 1
ATOM 708 O O . ALA A 1 91 ? -0.020 8.981 5.868 1.00 97.62 91 ALA A O 1
ATOM 709 N N . CYS A 1 92 ? -1.225 9.653 4.113 1.00 96.00 92 CYS A N 1
ATOM 710 C CA . CYS A 1 92 ? -0.546 8.792 3.149 1.00 96.00 92 CYS A CA 1
ATOM 711 C C . CYS A 1 92 ? -0.195 9.589 1.898 1.00 96.00 92 CYS A C 1
ATOM 713 O O . CYS A 1 92 ? -0.959 10.457 1.472 1.00 96.00 92 CYS A O 1
ATOM 715 N N . LYS A 1 93 ? 0.949 9.275 1.285 1.00 93.94 93 LYS A N 1
ATOM 716 C CA . LYS A 1 93 ? 1.179 9.641 -0.113 1.00 93.94 93 LYS A CA 1
ATOM 717 C C . LYS A 1 93 ? 0.428 8.635 -0.993 1.00 93.94 93 LYS A C 1
ATOM 719 O O . LYS A 1 93 ? 0.354 7.461 -0.650 1.00 93.94 93 LYS A O 1
ATOM 724 N N . LYS A 1 94 ? -0.152 9.078 -2.102 1.00 94.81 94 LYS A N 1
ATOM 725 C CA . LYS A 1 94 ? -0.833 8.200 -3.061 1.00 94.81 94 LYS A CA 1
ATOM 726 C C . LYS A 1 94 ? -0.567 8.660 -4.486 1.00 94.81 94 LYS A C 1
ATOM 728 O O . LYS A 1 94 ? -0.237 9.829 -4.689 1.00 94.81 94 LYS A O 1
ATOM 733 N N . VAL A 1 95 ? -0.761 7.760 -5.442 1.00 92.94 95 VAL A N 1
ATOM 734 C CA . VAL A 1 95 ? -0.878 8.113 -6.862 1.00 92.94 95 VAL A CA 1
ATOM 735 C C . VAL A 1 95 ? -2.217 8.821 -7.091 1.00 92.94 95 VAL A C 1
ATOM 737 O O . VAL A 1 95 ? -3.197 8.583 -6.371 1.00 92.94 95 VAL A O 1
ATOM 740 N N . ASP A 1 96 ? -2.283 9.697 -8.084 1.00 93.69 96 ASP A N 1
ATOM 741 C CA . ASP A 1 96 ? -3.551 10.291 -8.495 1.00 93.69 96 ASP A CA 1
ATOM 742 C C . ASP A 1 96 ? -4.523 9.215 -8.977 1.00 93.69 96 ASP A C 1
ATOM 744 O O . ASP A 1 96 ? -4.135 8.226 -9.598 1.00 93.69 96 ASP A O 1
ATOM 748 N N . HIS A 1 97 ? -5.804 9.395 -8.658 1.00 96.81 97 HIS A N 1
ATOM 749 C CA . HIS A 1 97 ? -6.863 8.462 -9.039 1.00 96.81 97 HIS A CA 1
ATOM 750 C C . HIS A 1 97 ? -6.648 7.025 -8.542 1.00 96.81 97 HIS A C 1
ATOM 752 O O . HIS A 1 97 ? -6.944 6.062 -9.244 1.00 96.81 97 HIS A O 1
ATOM 758 N N . SER A 1 98 ? -6.115 6.853 -7.335 1.00 97.00 98 SER A N 1
ATOM 759 C CA . SER A 1 98 ? -5.756 5.530 -6.814 1.00 97.00 98 SER A CA 1
ATOM 760 C C . SER A 1 98 ? -6.265 5.246 -5.405 1.00 97.00 98 SER A C 1
ATOM 762 O O . SER A 1 98 ? -5.762 4.351 -4.739 1.00 97.00 98 SER A O 1
ATOM 764 N N . MET A 1 99 ? -7.262 5.990 -4.932 1.00 98.25 99 MET A N 1
ATOM 765 C CA . MET A 1 99 ? -7.801 5.911 -3.582 1.00 98.25 99 MET A CA 1
ATOM 766 C C . MET A 1 99 ? -9.315 5.703 -3.567 1.00 98.25 99 MET A C 1
ATOM 768 O O . MET A 1 99 ? -10.102 6.251 -4.350 1.00 98.25 99 MET A O 1
ATOM 772 N N . GLY A 1 100 ? -9.757 4.930 -2.585 1.00 98.19 100 GLY A N 1
ATOM 773 C CA . GLY A 1 100 ? -11.168 4.812 -2.275 1.00 98.19 100 GLY A CA 1
ATOM 774 C C . GLY A 1 100 ? -11.418 4.523 -0.807 1.00 98.19 100 GLY A C 1
ATOM 775 O O . GLY A 1 100 ? -10.585 3.948 -0.110 1.00 98.19 100 GLY A O 1
ATOM 776 N N . LEU A 1 101 ? -12.586 4.955 -0.355 1.00 98.44 101 LEU A N 1
ATOM 777 C CA . LEU A 1 101 ? -13.090 4.810 0.994 1.00 98.44 101 LEU A CA 1
ATOM 778 C C . LEU A 1 101 ? -14.513 4.259 0.923 1.00 98.44 101 LEU A C 1
ATOM 780 O O . LEU A 1 101 ? -15.427 4.919 0.420 1.00 98.44 101 LEU A O 1
ATOM 784 N N . TRP A 1 102 ? -14.703 3.068 1.479 1.00 98.50 102 TRP A N 1
ATOM 785 C CA . TRP A 1 102 ? -16.005 2.432 1.639 1.00 98.50 102 TRP A CA 1
ATOM 786 C C . TRP A 1 102 ? -16.342 2.265 3.114 1.00 98.50 102 TRP A C 1
ATOM 788 O O . TRP A 1 102 ? -15.462 2.192 3.967 1.00 98.50 102 TRP A O 1
ATOM 798 N N . ARG A 1 103 ? -17.635 2.168 3.407 1.00 98.00 103 ARG A N 1
ATOM 799 C CA . ARG A 1 103 ? -18.178 1.866 4.727 1.00 98.00 103 ARG A CA 1
ATOM 800 C C . ARG A 1 103 ? -19.032 0.607 4.659 1.00 98.00 103 ARG A C 1
ATOM 802 O O . ARG A 1 103 ? -19.860 0.466 3.757 1.00 98.00 103 ARG A O 1
ATOM 809 N N . ILE A 1 104 ? -18.817 -0.291 5.615 1.00 97.12 104 ILE A N 1
ATOM 810 C CA . ILE A 1 104 ? -19.560 -1.537 5.808 1.00 97.12 104 ILE A CA 1
ATOM 811 C C . ILE A 1 104 ? -20.026 -1.562 7.267 1.00 97.12 104 ILE A C 1
ATOM 813 O O . ILE A 1 104 ? -19.254 -1.883 8.169 1.00 97.12 104 ILE A O 1
ATOM 817 N N . GLY A 1 105 ? -21.277 -1.164 7.513 1.00 95.06 105 GLY A N 1
ATOM 818 C CA . GLY A 1 105 ? -21.746 -0.886 8.875 1.00 95.06 105 GLY A CA 1
ATOM 819 C C . GLY A 1 105 ? -20.963 0.279 9.490 1.00 95.06 105 GLY A C 1
ATOM 820 O O . GLY A 1 105 ? -20.935 1.368 8.921 1.00 95.06 105 GLY A O 1
ATOM 821 N N . GLU A 1 106 ? -20.292 0.040 10.614 1.00 95.50 106 GLU A N 1
ATOM 822 C CA . GLU A 1 106 ? -19.426 1.024 11.288 1.00 95.50 106 GLU A CA 1
ATOM 823 C C . GLU A 1 106 ? -17.955 0.931 10.856 1.00 95.50 106 GLU A C 1
ATOM 825 O O . GLU A 1 106 ? -17.138 1.786 11.194 1.00 95.50 106 GLU A O 1
ATOM 830 N N . THR A 1 107 ? -17.590 -0.105 10.099 1.00 97.38 107 THR A N 1
ATOM 831 C CA . THR A 1 107 ? -16.211 -0.332 9.671 1.00 97.38 107 THR A CA 1
ATOM 832 C C . THR A 1 107 ? -15.929 0.407 8.368 1.00 97.38 107 THR A C 1
ATOM 834 O O . THR A 1 107 ? -16.645 0.256 7.375 1.00 97.38 107 THR A O 1
ATOM 837 N N . SER A 1 108 ? -14.857 1.192 8.359 1.00 98.06 108 SER A N 1
ATOM 838 C CA . SER A 1 108 ? -14.336 1.856 7.168 1.00 98.06 108 SER A CA 1
ATOM 839 C C . SER A 1 108 ? -13.274 0.984 6.498 1.00 98.06 108 SER A C 1
ATOM 841 O O . SER A 1 108 ? -12.477 0.344 7.181 1.00 98.06 108 SER A O 1
ATOM 843 N N . VAL A 1 109 ? -13.268 0.967 5.166 1.00 98.50 109 VAL A N 1
ATOM 844 C CA . VAL A 1 109 ? -12.290 0.289 4.307 1.00 98.50 109 VAL A CA 1
ATOM 845 C C . VAL A 1 109 ? -11.654 1.348 3.415 1.00 98.50 109 VAL A C 1
ATOM 847 O O . VAL A 1 109 ? -12.304 1.865 2.506 1.00 98.50 109 VAL A O 1
ATOM 850 N N . VAL A 1 110 ? -10.400 1.685 3.690 1.00 98.50 110 VAL A N 1
ATOM 851 C CA . VAL A 1 110 ? -9.587 2.613 2.903 1.00 98.50 110 VAL A CA 1
ATOM 852 C C . VAL A 1 110 ? -8.651 1.783 2.032 1.00 98.50 110 VAL A C 1
ATOM 854 O O . VAL A 1 110 ? -7.984 0.875 2.529 1.00 98.50 110 VAL A O 1
ATOM 857 N N . ILE A 1 111 ? -8.567 2.108 0.749 1.00 98.50 111 ILE A N 1
ATOM 858 C CA . ILE A 1 111 ? -7.522 1.594 -0.137 1.00 98.50 111 ILE A CA 1
ATOM 859 C C . ILE A 1 111 ? -6.791 2.769 -0.772 1.00 98.50 111 ILE A C 1
ATOM 861 O O . ILE A 1 111 ? -7.411 3.794 -1.073 1.00 98.50 111 ILE A O 1
ATOM 865 N N . TRP A 1 112 ? -5.494 2.616 -1.003 1.00 98.00 112 TRP A N 1
ATOM 866 C CA . TRP A 1 112 ? -4.717 3.549 -1.813 1.00 98.00 112 TRP A CA 1
ATOM 867 C C . TRP A 1 112 ? -3.557 2.827 -2.496 1.00 98.00 112 TRP A C 1
ATOM 869 O O . TRP A 1 112 ? -3.079 1.817 -1.979 1.00 98.00 112 TRP A O 1
ATOM 879 N N . LYS A 1 113 ? -3.090 3.344 -3.635 1.00 95.81 113 LYS A N 1
ATOM 880 C CA . LYS A 1 113 ? -1.850 2.893 -4.282 1.00 95.81 113 LYS A CA 1
ATOM 881 C C . LYS A 1 113 ? -0.735 3.896 -4.003 1.00 95.81 113 LYS A C 1
ATOM 883 O O . LYS A 1 113 ? -0.923 5.102 -4.194 1.00 95.81 113 LYS A O 1
ATOM 888 N N . SER A 1 114 ? 0.416 3.419 -3.546 1.00 92.69 114 SER A N 1
ATOM 889 C CA . SER A 1 114 ? 1.585 4.279 -3.328 1.00 92.69 114 SER A CA 1
ATOM 890 C C . SER A 1 114 ? 2.314 4.575 -4.640 1.00 92.69 114 SER A C 1
ATOM 892 O O . SER A 1 114 ? 2.251 3.768 -5.572 1.00 92.69 114 SER A O 1
ATOM 894 N N . PRO A 1 115 ? 2.975 5.740 -4.769 1.00 87.19 115 PRO A N 1
ATOM 895 C CA . PRO A 1 115 ? 3.785 6.028 -5.945 1.00 87.19 115 PRO A CA 1
ATOM 896 C C . PRO A 1 115 ? 5.015 5.115 -5.961 1.00 87.19 115 PRO A C 1
ATOM 898 O O . PRO A 1 115 ? 5.871 5.221 -5.091 1.00 87.19 115 PRO A O 1
ATOM 901 N N . GLY A 1 116 ? 5.116 4.232 -6.960 1.00 73.06 116 GLY A N 1
ATOM 902 C CA . GLY A 1 116 ? 6.297 3.369 -7.125 1.00 73.06 116 GLY A CA 1
ATOM 903 C C . GLY A 1 116 ? 7.558 4.142 -7.534 1.00 73.06 116 GLY A C 1
ATOM 904 O O . GLY A 1 116 ? 8.678 3.701 -7.290 1.00 73.06 116 GLY A O 1
ATOM 905 N N . PHE A 1 117 ? 7.377 5.316 -8.139 1.00 69.56 117 PHE A N 1
ATOM 906 C CA . PHE A 1 117 ? 8.453 6.214 -8.526 1.00 69.56 117 PHE A CA 1
ATOM 907 C C . PHE A 1 117 ? 7.968 7.662 -8.420 1.00 69.56 117 PHE A C 1
ATOM 909 O O . PHE A 1 117 ? 6.955 8.016 -9.025 1.00 69.56 117 PHE A O 1
ATOM 916 N N . GLU A 1 118 ? 8.670 8.500 -7.654 1.00 62.38 118 GLU A N 1
ATOM 917 C CA . GLU A 1 118 ? 8.570 9.948 -7.842 1.00 62.38 118 GLU A CA 1
ATOM 918 C C . GLU A 1 118 ? 9.790 10.334 -8.670 1.00 62.38 118 GLU A C 1
ATOM 920 O O . GLU A 1 118 ? 10.917 10.141 -8.216 1.00 62.38 118 GLU A O 1
ATOM 925 N N . GLY A 1 119 ? 9.569 10.853 -9.882 1.00 57.44 119 GLY A N 1
ATOM 926 C CA . GLY A 1 119 ? 10.640 11.536 -10.603 1.00 57.44 119 GLY A CA 1
ATOM 927 C C . GLY A 1 119 ? 11.241 12.621 -9.713 1.00 57.44 119 GLY A C 1
ATOM 928 O O . GLY A 1 119 ? 10.527 13.110 -8.828 1.00 57.44 119 GLY A O 1
ATOM 929 N N . PRO A 1 120 ? 12.521 12.991 -9.912 1.00 58.09 120 PRO A N 1
ATOM 930 C CA . PRO A 1 120 ? 13.146 14.065 -9.153 1.00 58.09 120 PRO A CA 1
ATOM 931 C C . PRO A 1 120 ? 12.177 15.241 -9.137 1.00 58.09 120 PRO A C 1
ATOM 933 O O . PRO A 1 120 ? 11.843 15.776 -10.197 1.00 58.09 120 PRO A O 1
ATOM 936 N N . GLN A 1 121 ? 11.633 15.555 -7.953 1.00 53.41 121 GLN A N 1
ATOM 937 C CA . GLN A 1 121 ? 10.710 16.671 -7.812 1.00 53.41 121 GLN A CA 1
ATOM 938 C C . GLN A 1 121 ? 11.441 17.862 -8.405 1.00 53.41 121 GLN A C 1
ATOM 940 O O . GLN A 1 121 ? 12.526 18.204 -7.928 1.00 53.41 121 GLN A O 1
ATOM 945 N N . ALA A 1 122 ? 10.900 18.417 -9.494 1.00 48.16 122 ALA A N 1
ATOM 946 C CA . ALA A 1 122 ? 11.459 19.612 -10.094 1.00 48.16 122 ALA A CA 1
ATOM 947 C C . ALA A 1 122 ? 11.675 20.593 -8.946 1.00 48.16 122 ALA A C 1
ATOM 949 O O . ALA A 1 122 ? 10.734 20.847 -8.188 1.00 48.16 122 ALA A O 1
ATOM 950 N N . SER A 1 123 ? 12.930 21.020 -8.752 1.00 48.59 123 SER A N 1
ATOM 951 C CA . SER A 1 123 ? 13.316 21.851 -7.617 1.00 48.59 123 SER A CA 1
ATOM 952 C C . SER A 1 123 ? 12.255 22.929 -7.406 1.00 48.59 123 SER A C 1
ATOM 954 O O . SER A 1 123 ? 11.808 23.509 -8.402 1.00 48.59 123 SER A O 1
ATOM 956 N N . PRO A 1 124 ? 11.852 23.224 -6.158 1.00 53.03 124 PRO A N 1
ATOM 957 C CA . PRO A 1 124 ? 10.694 24.070 -5.845 1.00 53.03 124 PRO A CA 1
ATOM 958 C C . PRO A 1 124 ? 10.759 25.530 -6.360 1.00 53.03 124 PRO A C 1
ATOM 960 O O . PRO A 1 124 ? 9.938 26.351 -5.973 1.00 53.03 124 PRO A O 1
ATOM 963 N N . GLY A 1 125 ? 11.702 25.872 -7.246 1.00 49.06 125 GLY A N 1
ATOM 964 C CA . GLY A 1 125 ? 11.825 27.155 -7.938 1.00 49.06 125 GLY A CA 1
ATOM 965 C C . GLY A 1 125 ? 11.462 27.159 -9.432 1.00 49.06 125 GLY A C 1
ATOM 966 O O . GLY A 1 125 ? 11.609 28.205 -10.054 1.00 49.06 125 GLY A O 1
ATOM 967 N N . ALA A 1 126 ? 11.006 26.050 -10.032 1.00 47.25 126 ALA A N 1
ATOM 968 C CA . ALA A 1 126 ? 10.700 25.997 -11.470 1.00 47.25 126 ALA A CA 1
ATOM 969 C C . ALA A 1 126 ? 9.324 25.383 -11.788 1.00 47.25 126 ALA A C 1
ATOM 971 O O . ALA A 1 126 ? 9.206 24.453 -12.581 1.00 47.25 126 ALA A O 1
ATOM 972 N N . SER A 1 127 ? 8.254 25.934 -11.216 1.00 41.88 127 SER A N 1
ATOM 973 C CA . SER A 1 127 ? 6.955 25.907 -11.893 1.00 41.88 127 SER A CA 1
ATOM 974 C C . SER A 1 127 ? 6.276 27.255 -11.732 1.00 41.88 127 SER A C 1
ATOM 976 O O . SER A 1 127 ? 6.125 27.758 -10.619 1.00 41.88 127 SER A O 1
ATOM 978 N N . SER A 1 128 ? 5.911 27.826 -12.876 1.00 40.97 128 SER A N 1
ATOM 979 C CA . SER A 1 128 ? 5.106 29.025 -13.041 1.00 40.97 128 SER A CA 1
ATOM 980 C C . SER A 1 128 ? 3.951 29.088 -12.050 1.00 40.97 128 SER A C 1
ATOM 982 O O . SER A 1 128 ? 3.308 28.073 -11.796 1.00 40.97 128 SER A O 1
ATOM 984 N N . SER A 1 129 ? 3.656 30.306 -11.603 1.00 40.78 129 SER A N 1
ATOM 985 C CA . SER A 1 129 ? 2.404 30.762 -10.997 1.00 40.78 129 SER A CA 1
ATOM 986 C C . SER A 1 129 ? 1.150 30.208 -11.700 1.00 40.78 129 SER A C 1
ATOM 988 O O . SER A 1 129 ? 0.469 30.910 -12.443 1.00 40.78 129 SER A O 1
ATOM 990 N N . ALA A 1 130 ? 0.819 28.951 -11.444 1.00 39.94 130 ALA A N 1
ATOM 991 C CA . ALA A 1 130 ? -0.523 28.422 -11.512 1.00 39.94 130 ALA A CA 1
ATOM 992 C C . ALA A 1 130 ? -0.931 28.265 -10.053 1.00 39.94 130 ALA A C 1
ATOM 994 O O . ALA A 1 130 ? -0.510 27.330 -9.373 1.00 39.94 130 ALA A O 1
ATOM 995 N N . ALA A 1 131 ? -1.649 29.271 -9.555 1.00 34.97 131 ALA A N 1
ATOM 996 C CA . ALA A 1 131 ? -2.268 29.235 -8.246 1.00 34.97 131 ALA A CA 1
ATOM 997 C C . ALA A 1 131 ? -2.960 27.879 -8.081 1.00 34.97 131 ALA A C 1
ATOM 999 O O . ALA A 1 131 ? -3.846 27.531 -8.864 1.00 34.97 131 ALA A O 1
ATOM 1000 N N . ALA A 1 132 ? -2.532 27.113 -7.078 1.00 33.56 132 ALA A N 1
ATOM 1001 C CA . ALA A 1 132 ? -3.365 26.053 -6.554 1.00 33.56 132 ALA A CA 1
ATOM 1002 C C . ALA A 1 132 ? -4.728 26.698 -6.251 1.00 33.56 132 ALA A C 1
ATOM 1004 O O . ALA A 1 132 ? -4.752 27.708 -5.536 1.00 33.56 132 ALA A O 1
ATOM 1005 N N . PRO A 1 133 ? -5.847 26.211 -6.816 1.00 35.38 133 PRO A N 1
ATOM 1006 C CA . PRO A 1 133 ? -7.134 26.616 -6.293 1.00 35.38 133 PRO A CA 1
ATOM 1007 C C . PRO A 1 133 ? -7.102 26.241 -4.815 1.00 35.38 133 PRO A C 1
ATOM 1009 O O . PRO A 1 133 ? -6.746 25.112 -4.472 1.00 35.38 133 PRO A O 1
ATOM 1012 N N . ALA A 1 134 ? -7.382 27.214 -3.950 1.00 37.22 134 ALA A N 1
ATOM 1013 C CA . ALA A 1 134 ? -7.684 26.933 -2.563 1.00 37.22 134 ALA A CA 1
ATOM 1014 C C . ALA A 1 134 ? -8.713 25.798 -2.569 1.00 37.22 134 ALA A C 1
ATOM 1016 O O . ALA A 1 134 ? -9.816 25.960 -3.091 1.00 37.22 134 ALA A O 1
ATOM 1017 N N . GLU A 1 135 ? -8.315 24.617 -2.098 1.00 36.84 135 GLU A N 1
ATOM 1018 C CA . GLU A 1 135 ? -9.260 23.555 -1.810 1.00 36.84 135 GLU A CA 1
ATOM 1019 C C . GLU A 1 135 ? -10.118 24.061 -0.649 1.00 36.84 135 GLU A C 1
ATOM 1021 O O . GLU A 1 135 ? -9.795 23.852 0.519 1.00 36.84 135 GLU A O 1
ATOM 1026 N N . ASP A 1 136 ? -11.226 24.724 -0.986 1.00 33.03 136 ASP A N 1
ATOM 1027 C CA . ASP A 1 136 ? -12.438 24.755 -0.176 1.00 33.03 136 ASP A CA 1
ATOM 1028 C C . ASP A 1 136 ? -12.891 23.300 0.020 1.00 33.03 136 ASP A C 1
ATOM 1030 O O . ASP A 1 136 ? -13.753 22.764 -0.671 1.00 33.03 136 ASP A O 1
ATOM 1034 N N . THR A 1 137 ? -12.245 22.613 0.957 1.00 42.53 137 THR A N 1
ATOM 1035 C CA . THR A 1 137 ? -12.736 21.373 1.559 1.00 42.53 137 THR A CA 1
ATOM 1036 C C . THR A 1 137 ? -12.924 21.605 3.049 1.00 42.53 137 THR A C 1
ATOM 1038 O O . THR A 1 137 ? -12.336 20.951 3.904 1.00 42.53 137 THR A O 1
ATOM 1041 N N . ALA A 1 138 ? -13.789 22.573 3.338 1.00 42.19 138 ALA A N 1
ATOM 1042 C CA . ALA A 1 138 ? -14.420 22.780 4.630 1.00 42.19 138 ALA A CA 1
ATOM 1043 C C . ALA A 1 138 ? -15.913 23.087 4.420 1.00 42.19 138 ALA A C 1
ATOM 1045 O O . ALA A 1 138 ? -16.365 24.194 4.674 1.00 42.19 138 ALA A O 1
ATOM 1046 N N . ALA A 1 139 ? -16.676 22.111 3.923 1.00 36.59 139 ALA A N 1
ATOM 1047 C CA . ALA A 1 139 ? -18.128 22.032 4.089 1.00 36.59 139 ALA A CA 1
ATOM 1048 C C . ALA A 1 139 ? -18.601 20.619 3.708 1.00 36.59 139 ALA A C 1
ATOM 1050 O O . ALA A 1 139 ? -18.103 20.037 2.749 1.00 36.59 139 ALA A O 1
ATOM 1051 N N . ASP A 1 140 ? -19.555 20.088 4.469 1.00 37.50 140 ASP A N 1
ATOM 1052 C CA . ASP A 1 140 ? -20.321 18.857 4.220 1.00 37.50 140 ASP A CA 1
ATOM 1053 C C . ASP A 1 140 ? -19.696 17.502 4.587 1.00 37.50 140 ASP A C 1
ATOM 1055 O O . ASP A 1 140 ? -19.695 16.541 3.817 1.00 37.50 140 ASP A O 1
ATOM 1059 N N . ALA A 1 141 ? -19.284 17.374 5.853 1.00 38.91 141 ALA A N 1
ATOM 1060 C CA . ALA A 1 141 ? -19.362 16.096 6.572 1.00 38.91 141 ALA A CA 1
ATOM 1061 C C . ALA A 1 141 ? -19.502 16.286 8.096 1.00 38.91 141 ALA A C 1
ATOM 1063 O O . ALA A 1 141 ? -18.745 15.706 8.870 1.00 38.91 141 ALA A O 1
ATOM 1064 N N . ALA A 1 142 ? -20.472 17.086 8.543 1.00 41.91 142 ALA A N 1
ATOM 1065 C CA . ALA A 1 142 ? -20.871 17.127 9.951 1.00 41.91 142 ALA A CA 1
ATOM 1066 C C . ALA A 1 142 ? -22.331 17.575 10.101 1.00 41.91 142 ALA A C 1
ATOM 1068 O O . ALA A 1 142 ? -22.604 18.667 10.580 1.00 41.91 142 ALA A O 1
ATOM 1069 N N . GLU A 1 143 ? -23.287 16.724 9.725 1.00 38.69 143 GLU A N 1
ATOM 1070 C CA . GLU A 1 143 ? -24.677 16.929 10.140 1.00 38.69 143 GLU A CA 1
ATOM 1071 C C . GLU A 1 143 ? -25.374 15.586 10.382 1.00 38.69 143 GLU A C 1
ATOM 1073 O O . GLU A 1 143 ? -25.840 14.924 9.461 1.00 38.69 143 GLU A O 1
ATOM 1078 N N . ALA A 1 144 ? -25.363 15.146 11.645 1.00 41.03 144 ALA A N 1
ATOM 1079 C CA . ALA A 1 144 ? -26.372 14.256 12.230 1.00 41.03 144 ALA A CA 1
ATOM 1080 C C . ALA A 1 144 ? -26.136 14.087 13.742 1.00 41.03 144 ALA A C 1
ATOM 1082 O O . ALA A 1 144 ? -25.839 12.982 14.186 1.00 41.03 144 ALA A O 1
ATOM 1083 N N . ARG A 1 145 ? -26.285 15.156 14.541 1.00 40.53 145 ARG A N 1
ATOM 1084 C CA . ARG A 1 145 ? -26.725 15.061 15.951 1.00 40.53 145 ARG A CA 1
ATOM 1085 C C . ARG A 1 145 ? -27.481 16.328 16.347 1.00 40.53 145 ARG A C 1
ATOM 1087 O O . ARG A 1 145 ? -26.889 17.323 16.746 1.00 40.53 145 ARG A O 1
ATOM 1094 N N . ALA A 1 146 ? -28.801 16.264 16.218 1.00 37.06 146 ALA A N 1
ATOM 1095 C CA . ALA A 1 146 ? -29.719 17.241 16.776 1.00 37.06 146 ALA A CA 1
ATOM 1096 C C . ALA A 1 146 ? -29.977 16.953 18.268 1.00 37.06 146 ALA A C 1
ATOM 1098 O O . ALA A 1 146 ? -30.306 15.823 18.622 1.00 37.06 146 ALA A O 1
ATOM 1099 N N . GLY A 1 147 ? -29.893 18.009 19.086 1.00 34.34 147 GLY A N 1
ATOM 1100 C CA . GLY A 1 147 ? -30.833 18.300 20.177 1.00 34.34 147 GLY A CA 1
ATOM 1101 C C . GLY A 1 147 ? -30.527 17.754 21.577 1.00 34.34 147 GLY A C 1
ATOM 1102 O O . GLY A 1 147 ? -30.627 16.554 21.810 1.00 34.34 147 GLY A O 1
ATOM 1103 N N . GLY A 1 148 ? -30.305 18.662 22.542 1.00 33.09 148 GLY A N 1
ATOM 1104 C CA . GLY A 1 148 ? -30.522 18.358 23.966 1.00 33.09 148 GLY A CA 1
ATOM 1105 C C . GLY A 1 148 ? -29.816 19.240 25.008 1.00 33.09 148 GLY A C 1
ATOM 1106 O O . GLY A 1 148 ? -28.894 18.761 25.648 1.00 33.09 148 GLY A O 1
ATOM 1107 N N . ALA A 1 149 ? -30.279 20.488 25.149 1.00 37.78 149 ALA A N 1
ATOM 1108 C CA . ALA A 1 149 ? -30.357 21.371 26.334 1.00 37.78 149 ALA A CA 1
ATOM 1109 C C . ALA A 1 149 ? -29.352 21.294 27.521 1.00 37.78 149 ALA A C 1
ATOM 1111 O O . ALA A 1 149 ? -29.255 20.300 28.234 1.00 37.78 149 ALA A O 1
ATOM 1112 N N . ASP A 1 150 ? -28.744 22.461 27.774 1.00 44.66 150 ASP A N 1
ATOM 1113 C CA . ASP A 1 150 ? -28.432 23.140 29.047 1.00 44.66 150 ASP A CA 1
ATOM 1114 C C . ASP A 1 150 ? -28.433 22.362 30.377 1.00 44.66 150 ASP A C 1
ATOM 1116 O O . ASP A 1 150 ? -29.479 22.038 30.938 1.00 44.66 150 ASP A O 1
ATOM 1120 N N . ALA A 1 151 ? -27.247 22.292 30.995 1.00 43.81 151 ALA A N 1
ATOM 1121 C CA . ALA A 1 151 ? -27.075 22.518 32.432 1.00 43.81 151 ALA A CA 1
ATOM 1122 C C . ALA A 1 151 ? -25.629 22.952 32.735 1.00 43.81 151 ALA A C 1
ATOM 1124 O O . ALA A 1 151 ? -24.681 22.176 32.631 1.00 43.81 151 ALA A O 1
ATOM 1125 N N . SER A 1 152 ? -25.483 24.221 33.118 1.00 55.69 152 SER A N 1
ATOM 1126 C CA . SER A 1 152 ? -24.266 24.820 33.666 1.00 55.69 152 SER A CA 1
ATOM 1127 C C . SER A 1 152 ? -23.901 24.157 35.000 1.00 55.69 152 SER A C 1
ATOM 1129 O O . SER A 1 152 ? -24.643 24.269 35.975 1.00 55.69 152 SER A O 1
ATOM 1131 N N . ALA A 1 153 ? -22.758 23.471 35.044 1.00 44.94 153 ALA A N 1
ATOM 1132 C CA . ALA A 1 153 ? -22.150 22.961 36.267 1.00 44.94 153 ALA A CA 1
ATOM 1133 C C . ALA A 1 153 ? -20.678 23.393 36.325 1.00 44.94 153 ALA A C 1
ATOM 1135 O O . ALA A 1 153 ? -19.932 23.258 35.355 1.00 44.94 153 ALA A O 1
ATOM 1136 N N . ALA A 1 154 ? -20.295 23.949 37.475 1.00 51.81 154 ALA A N 1
ATOM 1137 C CA . ALA A 1 154 ? -18.972 24.479 37.774 1.00 51.81 154 ALA A CA 1
ATOM 1138 C C . ALA A 1 154 ? -17.844 23.446 37.548 1.00 51.81 154 ALA A C 1
ATOM 1140 O O . ALA A 1 154 ? -18.052 22.252 37.783 1.00 51.81 154 ALA A O 1
ATOM 1141 N N . PRO A 1 155 ? -16.640 23.884 37.134 1.00 51.84 155 PRO A N 1
ATOM 1142 C CA . PRO A 1 155 ? -15.538 22.980 36.825 1.00 51.84 155 PRO A CA 1
ATOM 1143 C C . PRO A 1 155 ? -15.008 22.295 38.099 1.00 51.84 155 PRO A C 1
ATOM 1145 O O . PRO A 1 155 ? -14.611 22.987 39.041 1.00 51.84 155 PRO A O 1
ATOM 1148 N N . PRO A 1 156 ? -14.947 20.951 38.155 1.00 56.31 156 PRO A N 1
ATOM 1149 C CA . PRO A 1 156 ? -14.226 20.266 39.215 1.00 56.31 156 PRO A CA 1
ATOM 1150 C C . PRO A 1 156 ? -12.719 20.485 39.028 1.00 56.31 156 PRO A C 1
ATOM 1152 O O . PRO A 1 156 ? -12.177 20.309 37.936 1.00 56.31 156 PRO A O 1
ATOM 1155 N N . ALA A 1 157 ? -12.037 20.866 40.109 1.00 53.59 157 ALA A N 1
ATOM 1156 C CA . ALA A 1 157 ? -10.587 20.997 40.156 1.00 53.59 157 ALA A CA 1
ATOM 1157 C C . ALA A 1 157 ? -9.923 19.636 39.874 1.00 53.59 157 ALA A C 1
ATOM 1159 O O . ALA A 1 157 ? -9.868 18.755 40.733 1.00 53.59 157 ALA A O 1
ATOM 1160 N N . ALA A 1 158 ? -9.438 19.457 38.646 1.00 45.19 158 ALA A N 1
ATOM 1161 C CA . ALA A 1 158 ? -8.751 18.253 38.211 1.00 45.19 158 ALA A CA 1
ATOM 1162 C C . ALA A 1 158 ? -7.274 18.296 38.636 1.00 45.19 158 ALA A C 1
ATOM 1164 O O . ALA A 1 158 ? -6.402 18.704 37.874 1.00 45.19 158 ALA A O 1
ATOM 1165 N N . ASN A 1 159 ? -6.983 17.805 39.842 1.00 50.47 159 ASN A N 1
ATOM 1166 C CA . ASN A 1 159 ? -5.642 17.352 40.235 1.00 50.47 159 ASN A CA 1
ATOM 1167 C C . ASN A 1 159 ? -5.326 15.999 39.566 1.00 50.47 159 ASN A C 1
ATOM 1169 O O . ASN A 1 159 ? -5.117 14.982 40.226 1.00 50.47 159 ASN A O 1
ATOM 1173 N N . GLY A 1 160 ? -5.347 15.971 38.233 1.00 50.50 160 GLY A N 1
ATOM 1174 C CA . GLY A 1 160 ? -4.944 14.819 37.438 1.00 50.50 160 GLY A CA 1
ATOM 1175 C C . GLY A 1 160 ? -3.481 14.960 37.056 1.00 50.50 160 GLY A C 1
ATOM 1176 O O . GLY A 1 160 ? -3.157 15.716 36.146 1.00 50.50 160 GLY A O 1
ATOM 1177 N N . SER A 1 161 ? -2.595 14.236 37.739 1.00 59.78 161 SER A N 1
ATOM 1178 C CA . SER A 1 161 ? -1.232 14.005 37.256 1.00 59.78 161 SER A CA 1
ATOM 1179 C C . SER A 1 161 ? -1.328 13.431 35.839 1.00 59.78 161 SER A C 1
ATOM 1181 O O . SER A 1 161 ? -1.771 12.297 35.655 1.00 59.78 161 SER A O 1
ATOM 1183 N N . ALA A 1 162 ? -1.002 14.247 34.833 1.00 62.09 162 ALA A N 1
ATOM 1184 C CA . ALA A 1 162 ? -0.984 13.835 33.439 1.00 62.09 162 ALA A CA 1
ATOM 1185 C C . ALA A 1 162 ? 0.124 12.791 33.275 1.00 62.09 162 ALA A C 1
ATOM 1187 O O . ALA A 1 162 ? 1.299 13.120 33.123 1.00 62.09 162 ALA A O 1
ATOM 1188 N N . SER A 1 163 ? -0.249 11.517 33.391 1.00 73.06 163 SER A N 1
ATOM 1189 C CA . SER A 1 163 ? 0.650 10.402 33.126 1.00 73.06 163 SER A CA 1
ATOM 1190 C C . SER A 1 163 ? 1.122 10.532 31.683 1.00 73.06 163 SER A C 1
ATOM 1192 O O . SER A 1 163 ? 0.316 10.446 30.756 1.00 73.06 163 SER A O 1
ATOM 1194 N N . ALA A 1 164 ? 2.412 10.817 31.501 1.00 82.38 164 ALA A N 1
ATOM 1195 C CA . ALA A 1 164 ? 3.012 10.945 30.183 1.00 82.38 164 ALA A CA 1
ATOM 1196 C C . ALA A 1 164 ? 2.713 9.674 29.372 1.00 82.38 164 ALA A C 1
ATOM 1198 O O . ALA A 1 164 ? 3.050 8.564 29.793 1.00 82.38 164 ALA A O 1
ATOM 1199 N N . THR A 1 165 ? 2.048 9.832 28.225 1.00 88.94 165 THR A N 1
ATOM 1200 C CA . THR A 1 165 ? 1.657 8.712 27.364 1.00 88.94 165 THR A CA 1
ATOM 1201 C C . THR A 1 165 ? 2.912 8.002 26.864 1.00 88.94 165 THR A C 1
ATOM 1203 O O . THR A 1 165 ? 3.637 8.521 26.019 1.00 88.94 165 THR A O 1
ATOM 1206 N N . SER A 1 166 ? 3.193 6.807 27.389 1.00 94.00 166 SER A N 1
ATOM 1207 C CA . SER A 1 166 ? 4.367 6.036 26.983 1.00 94.00 166 SER A CA 1
ATOM 1208 C C . SER A 1 166 ? 4.131 5.333 25.641 1.00 94.00 166 SER A C 1
ATOM 1210 O O . SER A 1 166 ? 3.084 4.723 25.407 1.00 94.00 166 SER A O 1
ATOM 1212 N N . LEU A 1 167 ? 5.118 5.421 24.742 1.00 97.06 167 LEU A N 1
ATOM 1213 C CA . LEU A 1 167 ? 5.106 4.724 23.456 1.00 97.06 167 LEU A CA 1
ATOM 1214 C C . LEU A 1 167 ? 5.682 3.313 23.613 1.00 97.06 167 LEU A C 1
ATOM 1216 O O . LEU A 1 167 ? 6.873 3.145 23.887 1.00 97.06 167 LEU A O 1
ATOM 1220 N N . ARG A 1 168 ? 4.858 2.296 23.365 1.00 97.81 168 ARG A N 1
ATOM 1221 C CA . ARG A 1 168 ? 5.276 0.893 23.279 1.00 97.81 168 ARG A CA 1
ATOM 1222 C C . ARG A 1 168 ? 5.452 0.492 21.818 1.00 97.81 168 ARG A C 1
ATOM 1224 O O . ARG A 1 168 ? 4.487 0.511 21.063 1.00 97.81 168 ARG A O 1
ATOM 1231 N N . VAL A 1 169 ? 6.660 0.099 21.432 1.00 97.94 169 VAL A N 1
ATOM 1232 C CA . VAL A 1 169 ? 6.955 -0.411 20.083 1.00 97.94 169 VAL A CA 1
ATOM 1233 C C . VAL A 1 169 ? 6.691 -1.918 20.049 1.00 97.94 169 VAL A C 1
ATOM 1235 O O . VAL A 1 169 ? 7.098 -2.631 20.963 1.00 97.94 169 VAL A O 1
ATOM 1238 N N . HIS A 1 170 ? 5.981 -2.380 19.021 1.00 97.62 170 HIS A N 1
ATOM 1239 C CA . HIS A 1 170 ? 5.684 -3.794 18.765 1.00 97.62 170 HIS A CA 1
ATOM 1240 C C . HIS A 1 170 ? 6.525 -4.350 17.620 1.00 97.62 170 HIS A C 1
ATOM 1242 O O . HIS A 1 170 ? 6.985 -5.483 17.703 1.00 97.62 170 HIS A O 1
ATOM 1248 N N . GLU A 1 171 ? 6.737 -3.554 16.570 1.00 96.94 171 GLU A N 1
ATOM 1249 C CA . GLU A 1 171 ? 7.560 -3.923 15.419 1.00 96.94 171 GLU A CA 1
ATOM 1250 C C . GLU A 1 171 ? 8.459 -2.738 15.019 1.00 96.94 171 GLU A C 1
ATOM 1252 O O . GLU A 1 171 ? 7.967 -1.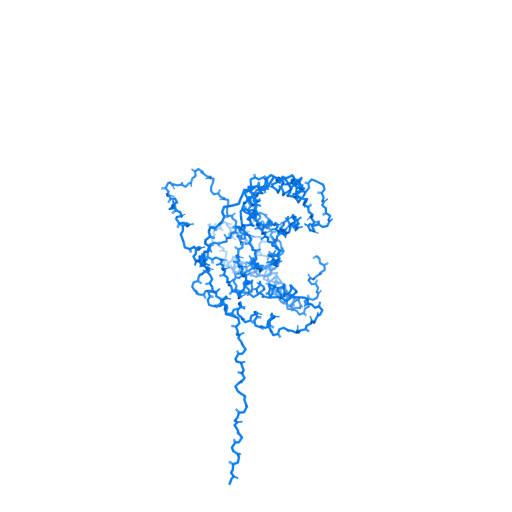604 15.015 1.00 96.94 171 GLU A O 1
ATOM 1257 N N . PRO A 1 172 ? 9.740 -2.979 14.683 1.00 96.62 172 PRO A N 1
ATOM 1258 C CA . PRO A 1 172 ? 10.430 -4.266 14.799 1.00 96.62 172 PRO A CA 1
ATOM 1259 C C . PRO A 1 172 ? 10.728 -4.627 16.267 1.00 96.62 172 PRO A C 1
ATOM 1261 O O . PRO A 1 172 ? 10.829 -3.759 17.132 1.00 96.62 172 PRO A O 1
ATOM 1264 N N . THR A 1 173 ? 10.884 -5.921 16.555 1.00 96.81 173 THR A N 1
ATOM 1265 C CA . THR A 1 173 ? 11.238 -6.423 17.898 1.00 96.81 173 THR A CA 1
ATOM 1266 C C . THR A 1 173 ? 12.655 -6.048 18.327 1.00 96.81 173 THR A C 1
ATOM 1268 O O . THR A 1 173 ? 12.924 -5.917 19.519 1.00 96.81 173 THR A O 1
ATOM 1271 N N . THR A 1 174 ? 13.560 -5.880 17.366 1.00 96.06 174 THR A N 1
ATOM 1272 C CA . THR A 1 174 ? 14.950 -5.469 17.576 1.00 96.06 174 THR A CA 1
ATOM 1273 C C . THR A 1 174 ? 15.237 -4.247 16.722 1.00 96.06 174 THR A C 1
ATOM 1275 O O . THR A 1 174 ? 14.891 -4.224 15.542 1.00 96.06 174 THR A O 1
ATOM 1278 N N . VAL A 1 175 ? 15.867 -3.239 17.317 1.00 96.81 175 VAL A N 1
ATOM 1279 C CA . VAL A 1 175 ? 16.200 -1.977 16.653 1.00 96.81 175 VAL A CA 1
ATOM 1280 C C . VAL A 1 175 ? 17.716 -1.834 16.657 1.00 96.81 175 VAL A C 1
ATOM 1282 O O . VAL A 1 175 ? 18.335 -1.871 17.718 1.00 96.81 175 VAL A O 1
ATOM 1285 N N . GLU A 1 176 ? 18.311 -1.707 15.474 1.00 95.88 176 GLU A N 1
ATOM 1286 C CA . GLU A 1 176 ? 19.749 -1.483 15.325 1.00 95.88 176 GLU A CA 1
ATOM 1287 C C . GLU A 1 176 ? 20.103 -0.033 15.677 1.00 95.88 176 GLU A C 1
ATOM 1289 O O . GLU A 1 176 ? 19.419 0.901 15.242 1.00 95.88 176 GLU A O 1
ATOM 1294 N N . ALA A 1 177 ? 21.176 0.157 16.446 1.00 96.94 177 ALA A N 1
ATOM 1295 C CA . ALA A 1 177 ? 21.647 1.482 16.835 1.00 96.94 177 ALA A CA 1
ATOM 1296 C C . ALA A 1 177 ? 22.120 2.277 15.607 1.00 96.94 177 ALA A C 1
ATOM 1298 O O . ALA A 1 177 ? 22.890 1.778 14.787 1.00 96.94 177 ALA A O 1
ATOM 1299 N N . GLY A 1 178 ? 21.659 3.519 15.482 1.00 95.94 178 GLY A N 1
ATOM 1300 C CA . GLY A 1 178 ? 21.914 4.397 14.343 1.00 95.94 178 GLY A CA 1
ATOM 1301 C C . GLY A 1 178 ? 21.034 4.128 13.117 1.00 95.94 178 GLY A C 1
ATOM 1302 O O . GLY A 1 178 ? 21.183 4.824 12.112 1.00 95.94 178 GLY A O 1
ATOM 1303 N N . SER A 1 179 ? 20.115 3.157 13.172 1.00 96.25 179 SER A N 1
ATOM 1304 C CA . SER A 1 179 ? 19.212 2.865 12.052 1.00 96.25 179 SER A CA 1
ATOM 1305 C C . SER A 1 179 ? 18.164 3.966 11.836 1.00 96.25 179 SER A C 1
ATOM 1307 O O . SER A 1 179 ? 17.761 4.677 12.761 1.00 96.25 179 SER A O 1
ATOM 1309 N N . GLU A 1 180 ? 17.647 4.080 10.607 1.00 95.19 180 GLU A N 1
ATOM 1310 C CA . GLU A 1 180 ? 16.515 4.973 10.307 1.00 95.19 180 GLU A CA 1
ATOM 1311 C C . GLU A 1 180 ? 15.265 4.607 11.123 1.00 95.19 180 GLU A C 1
ATOM 1313 O O . GLU A 1 180 ? 14.486 5.486 11.496 1.00 95.19 180 GLU A O 1
ATOM 1318 N N . VAL A 1 181 ? 15.097 3.326 11.468 1.00 97.25 181 VAL A N 1
ATOM 1319 C CA . VAL A 1 181 ? 14.010 2.851 12.331 1.00 97.25 181 VAL A CA 1
ATOM 1320 C C . VAL A 1 181 ? 14.150 3.381 13.757 1.00 97.25 181 VAL A C 1
ATOM 1322 O O . VAL A 1 181 ? 13.161 3.841 14.328 1.00 97.25 181 VAL A O 1
ATOM 1325 N N . GLU A 1 182 ? 15.358 3.385 14.328 1.00 97.56 182 GLU A N 1
ATOM 1326 C CA . GLU A 1 182 ? 15.600 3.983 15.647 1.00 97.56 182 GLU A CA 1
ATOM 1327 C C . GLU A 1 182 ? 15.245 5.472 15.651 1.00 97.56 182 GLU A C 1
ATOM 1329 O O . GLU A 1 182 ? 14.499 5.935 16.519 1.00 97.56 182 GLU A O 1
ATOM 1334 N N . ARG A 1 183 ? 15.709 6.207 14.630 1.00 97.81 183 ARG A N 1
ATOM 1335 C CA . ARG A 1 183 ? 15.387 7.631 14.457 1.00 97.81 183 ARG A CA 1
ATOM 1336 C C . ARG A 1 183 ? 13.884 7.855 14.303 1.00 97.81 183 ARG A C 1
ATOM 1338 O O . ARG A 1 183 ? 13.340 8.769 14.914 1.00 97.81 183 ARG A O 1
ATOM 1345 N N . THR A 1 184 ? 13.199 6.993 13.552 1.00 97.94 184 THR A N 1
ATOM 1346 C CA . THR A 1 184 ? 11.735 7.019 13.406 1.00 97.94 184 THR A CA 1
ATOM 1347 C C . THR A 1 184 ? 11.058 6.874 14.765 1.00 97.94 184 THR A C 1
ATOM 1349 O O . THR A 1 184 ? 10.223 7.697 15.125 1.00 97.94 184 THR A O 1
ATOM 1352 N N . ILE A 1 185 ? 11.444 5.873 15.562 1.00 98.12 185 ILE A N 1
ATOM 1353 C CA . ILE A 1 185 ? 10.876 5.640 16.897 1.00 98.12 185 ILE A CA 1
ATOM 1354 C C . ILE A 1 185 ? 11.121 6.840 17.822 1.00 98.12 185 ILE A C 1
ATOM 1356 O O . ILE A 1 185 ? 10.215 7.215 18.569 1.00 98.12 185 ILE A O 1
ATOM 1360 N N . ALA A 1 186 ? 12.308 7.451 17.775 1.00 98.06 186 ALA A N 1
ATOM 1361 C CA . ALA A 1 186 ? 12.619 8.649 18.553 1.00 98.06 186 ALA A CA 1
ATOM 1362 C C . ALA A 1 186 ? 11.690 9.820 18.189 1.00 98.06 186 ALA A C 1
ATOM 1364 O O . ALA A 1 186 ? 11.045 10.379 19.075 1.00 98.06 186 ALA A O 1
ATOM 1365 N N . LEU A 1 187 ? 11.519 10.102 16.893 1.00 98.19 187 LEU A N 1
ATOM 1366 C CA . LEU A 1 187 ? 10.613 11.151 16.410 1.00 98.19 187 LEU A CA 1
ATOM 1367 C C . LEU A 1 187 ? 9.153 10.889 16.794 1.00 98.19 187 LEU A C 1
ATOM 1369 O O . LEU A 1 187 ? 8.443 11.819 17.168 1.00 98.19 187 LEU A O 1
ATOM 1373 N N . LEU A 1 188 ? 8.700 9.629 16.748 1.00 98.06 188 LEU A N 1
ATOM 1374 C CA . LEU A 1 188 ? 7.356 9.271 17.209 1.00 98.06 188 LEU A CA 1
ATOM 1375 C C . LEU A 1 188 ? 7.186 9.554 18.707 1.00 98.06 188 LEU A C 1
ATOM 1377 O O . LEU A 1 188 ? 6.143 10.061 19.107 1.00 98.06 188 LEU A O 1
ATOM 1381 N N . ARG A 1 189 ? 8.187 9.243 19.543 1.00 97.62 189 ARG A N 1
ATOM 1382 C CA . ARG A 1 189 ? 8.133 9.529 20.989 1.00 97.62 189 ARG A CA 1
ATOM 1383 C C . ARG A 1 189 ? 8.054 11.023 21.267 1.00 97.62 189 ARG A C 1
ATOM 1385 O O . ARG A 1 189 ? 7.224 11.423 22.075 1.00 97.62 189 ARG A O 1
ATOM 1392 N N . GLU A 1 190 ? 8.897 11.814 20.609 1.00 96.81 190 GLU A N 1
ATOM 1393 C CA . GLU A 1 190 ? 8.911 13.274 20.746 1.00 96.81 190 GLU A CA 1
ATOM 1394 C C . GLU A 1 190 ? 7.561 13.879 20.358 1.00 96.81 190 GLU A C 1
ATOM 1396 O O . GLU A 1 190 ? 6.963 14.606 21.148 1.00 96.81 190 GLU A O 1
ATOM 1401 N N . GLU A 1 191 ? 7.047 13.525 19.178 1.00 97.56 191 GLU A N 1
ATOM 1402 C CA . GLU A 1 191 ? 5.796 14.082 18.661 1.00 97.56 191 GLU A CA 1
ATOM 1403 C C . GLU A 1 191 ? 4.594 13.666 19.519 1.00 97.56 191 GLU A C 1
ATOM 1405 O O . GLU A 1 191 ? 3.728 14.483 19.807 1.00 97.56 191 GLU A O 1
ATOM 1410 N N . ILE A 1 192 ? 4.542 12.416 19.990 1.00 96.56 192 ILE A N 1
ATOM 1411 C CA . ILE A 1 192 ? 3.456 11.937 20.861 1.00 96.56 192 ILE A CA 1
ATOM 1412 C C . ILE A 1 192 ? 3.525 12.577 22.249 1.00 96.56 192 ILE A C 1
ATOM 1414 O O . ILE A 1 192 ? 2.484 12.834 22.847 1.00 96.56 192 ILE A O 1
ATOM 1418 N N . ALA A 1 193 ? 4.726 12.836 22.771 1.00 95.50 193 ALA A N 1
ATOM 1419 C CA . ALA A 1 193 ? 4.890 13.534 24.042 1.00 95.50 193 ALA A CA 1
ATOM 1420 C C . ALA A 1 193 ? 4.523 15.024 23.935 1.00 95.50 193 ALA A C 1
ATOM 1422 O O . ALA A 1 193 ? 4.006 15.591 24.896 1.00 95.50 193 ALA A O 1
ATOM 1423 N N . ALA A 1 194 ? 4.783 15.647 22.783 1.00 95.19 194 ALA A N 1
ATOM 1424 C CA . ALA A 1 194 ? 4.449 17.044 22.516 1.00 95.19 194 ALA A CA 1
ATOM 1425 C C . ALA A 1 194 ? 2.972 17.248 22.139 1.00 95.19 194 ALA A C 1
ATOM 1427 O O . ALA A 1 194 ? 2.408 18.313 22.392 1.00 95.19 194 ALA A O 1
ATOM 1428 N N . SER A 1 195 ? 2.342 16.246 21.525 1.00 93.12 195 SER A N 1
ATOM 1429 C CA . SER A 1 195 ? 0.973 16.347 21.039 1.00 93.12 195 SER A CA 1
ATOM 1430 C C . SER A 1 195 ? -0.045 16.185 22.164 1.00 93.12 195 SER A C 1
ATOM 1432 O O . SER A 1 195 ? -0.062 15.194 22.890 1.00 93.12 195 SER A O 1
ATOM 1434 N N . SER A 1 196 ? -0.950 17.155 22.274 1.00 91.31 196 SER A N 1
ATOM 1435 C CA . SER A 1 196 ? -2.119 17.095 23.155 1.00 91.31 196 SER A CA 1
ATOM 1436 C C . SER A 1 196 ? -3.388 16.633 22.433 1.00 91.31 196 SER A C 1
ATOM 1438 O O . SER A 1 196 ? -4.452 16.569 23.055 1.00 91.31 196 SER A O 1
ATOM 1440 N N . THR A 1 197 ? -3.311 16.321 21.131 1.00 92.12 197 THR A N 1
ATOM 1441 C CA . THR A 1 197 ? -4.507 15.971 20.360 1.00 92.12 197 THR A CA 1
ATOM 1442 C C . THR A 1 197 ? -5.021 14.583 20.726 1.00 92.12 197 THR A C 1
ATOM 1444 O O . THR A 1 197 ? -4.271 13.615 20.866 1.00 92.12 197 THR A O 1
ATOM 1447 N N . THR A 1 198 ? -6.340 14.485 20.870 1.00 92.69 198 THR A N 1
ATOM 1448 C CA . THR A 1 198 ? -7.044 13.201 21.006 1.00 92.69 198 THR A CA 1
ATOM 1449 C C . THR A 1 198 ? -7.587 12.704 19.667 1.00 92.69 198 THR A C 1
ATOM 1451 O O . THR A 1 198 ? -8.051 11.562 19.577 1.00 92.69 198 THR A O 1
ATOM 1454 N N . ASP A 1 199 ? -7.515 13.546 18.632 1.00 96.88 199 ASP A N 1
ATOM 1455 C CA . ASP A 1 199 ? -7.977 13.235 17.292 1.00 96.88 199 ASP A CA 1
ATOM 1456 C C . ASP A 1 199 ? -6.932 12.378 16.560 1.00 96.88 199 ASP A C 1
ATOM 1458 O O . ASP A 1 199 ? -5.764 12.741 16.394 1.00 96.88 199 ASP A O 1
ATOM 1462 N N . VAL A 1 200 ? -7.358 11.192 16.124 1.00 97.19 200 VAL A N 1
ATOM 1463 C CA . VAL A 1 200 ? -6.476 10.237 15.445 1.00 97.19 200 VAL A CA 1
ATOM 1464 C C . VAL A 1 200 ? -5.992 10.766 14.094 1.00 97.19 200 VAL A C 1
ATOM 1466 O O . VAL A 1 200 ? -4.845 10.515 13.720 1.00 97.19 200 VAL A O 1
ATOM 1469 N N . GLN A 1 201 ? -6.823 11.509 13.368 1.00 97.75 201 GLN A N 1
ATOM 1470 C CA . GLN A 1 201 ? -6.496 12.061 12.060 1.00 97.75 201 GLN A CA 1
ATOM 1471 C C . GLN A 1 201 ? -5.466 13.187 12.181 1.00 97.75 201 GLN A C 1
ATOM 1473 O O . GLN A 1 201 ? -4.486 13.186 11.430 1.00 97.75 201 GLN A O 1
ATOM 1478 N N . GLU A 1 202 ? -5.634 14.094 13.145 1.00 97.50 202 GLU A N 1
ATOM 1479 C CA . GLU A 1 202 ? -4.639 15.138 13.426 1.00 97.50 202 GLU A CA 1
ATOM 1480 C C . GLU A 1 202 ? -3.292 14.531 13.828 1.00 97.50 202 GLU A C 1
ATOM 1482 O O . GLU A 1 202 ? -2.251 14.931 13.299 1.00 97.50 202 GLU A O 1
ATOM 1487 N N . LEU A 1 203 ? -3.308 13.506 14.690 1.00 97.62 203 LEU A N 1
ATOM 1488 C CA . LEU A 1 203 ? -2.098 12.789 15.090 1.00 97.62 203 LEU A CA 1
ATOM 1489 C C . LEU A 1 203 ? -1.393 12.150 13.883 1.00 97.62 203 LEU A C 1
ATOM 1491 O O . LEU A 1 203 ? -0.179 12.288 13.735 1.00 97.62 203 LEU A O 1
ATOM 1495 N N . ALA A 1 204 ? -2.132 11.488 12.985 1.00 98.25 204 ALA A N 1
ATOM 1496 C CA . ALA A 1 204 ? -1.546 10.886 11.784 1.00 98.25 204 ALA A CA 1
ATOM 1497 C C . ALA A 1 204 ? -0.871 11.936 10.885 1.00 98.25 204 ALA A C 1
ATOM 1499 O O . ALA A 1 204 ? 0.224 11.709 10.365 1.00 98.25 204 ALA A O 1
ATOM 1500 N N . GLN A 1 205 ? -1.505 13.099 10.714 1.00 97.88 205 GLN A N 1
ATOM 1501 C CA . GLN A 1 205 ? -0.965 14.199 9.916 1.00 97.88 205 GLN A CA 1
ATOM 1502 C C . GLN A 1 205 ? 0.264 14.844 10.564 1.00 97.88 205 GLN A C 1
ATOM 1504 O O . GLN A 1 205 ? 1.237 15.123 9.861 1.00 97.88 205 GLN A O 1
ATOM 1509 N N . ALA A 1 206 ? 0.243 15.062 11.881 1.00 97.81 206 ALA A N 1
ATOM 1510 C CA . ALA A 1 206 ? 1.366 15.610 12.636 1.00 97.81 206 ALA A CA 1
ATOM 1511 C C . ALA A 1 206 ? 2.600 14.702 12.535 1.00 97.81 206 ALA A C 1
ATOM 1513 O O . ALA A 1 206 ? 3.644 15.136 12.042 1.00 97.81 206 ALA A O 1
ATOM 1514 N N . LEU A 1 207 ? 2.434 13.410 12.841 1.00 98.12 207 LEU A N 1
ATOM 1515 C CA . LEU A 1 207 ? 3.500 12.412 12.735 1.00 98.12 207 LEU A CA 1
ATOM 1516 C C . LEU A 1 207 ? 4.057 12.329 11.311 1.00 98.12 207 LEU A C 1
ATOM 1518 O O . LEU A 1 207 ? 5.271 12.341 11.125 1.00 98.12 207 LEU A O 1
ATOM 1522 N N . ARG A 1 208 ? 3.200 12.304 10.280 1.00 97.56 208 ARG A N 1
ATOM 1523 C CA . ARG A 1 208 ? 3.678 12.267 8.891 1.00 97.56 208 ARG A CA 1
ATOM 1524 C C . ARG A 1 208 ? 4.477 13.514 8.527 1.00 97.56 208 ARG A C 1
ATOM 1526 O O . ARG A 1 208 ? 5.521 13.379 7.898 1.00 97.56 208 ARG A O 1
ATOM 1533 N N . ARG A 1 209 ? 4.005 14.714 8.890 1.00 97.38 209 ARG A N 1
ATOM 1534 C CA . ARG A 1 209 ? 4.738 15.966 8.628 1.00 97.38 209 ARG A CA 1
ATOM 1535 C C . ARG A 1 209 ? 6.111 15.942 9.294 1.00 97.38 209 ARG A C 1
ATOM 1537 O O . ARG A 1 209 ? 7.097 16.261 8.633 1.00 97.38 209 ARG A O 1
ATOM 1544 N N . ARG A 1 210 ? 6.177 15.500 10.553 1.00 97.69 210 ARG A N 1
ATOM 1545 C CA . ARG A 1 210 ? 7.429 15.366 11.305 1.00 97.69 210 ARG A CA 1
ATOM 1546 C C . ARG A 1 210 ? 8.395 14.392 10.628 1.00 97.69 210 ARG A C 1
ATOM 1548 O O . ARG A 1 210 ? 9.528 14.764 10.345 1.00 97.69 210 ARG A O 1
ATOM 1555 N N . LEU A 1 211 ? 7.930 13.188 10.288 1.00 97.38 211 LEU A N 1
ATOM 1556 C CA . LEU A 1 211 ? 8.743 12.179 9.598 1.00 97.38 211 LEU A CA 1
ATOM 1557 C C . LEU A 1 211 ? 9.221 12.662 8.225 1.00 97.38 211 LEU A C 1
ATOM 1559 O O . LEU A 1 211 ? 10.380 12.462 7.881 1.00 97.38 211 LEU A O 1
ATOM 1563 N N . MET A 1 212 ? 8.362 13.348 7.466 1.00 95.56 212 MET A N 1
ATOM 1564 C CA . MET A 1 212 ? 8.735 13.891 6.159 1.00 95.56 212 MET A CA 1
ATOM 1565 C C . MET A 1 212 ? 9.810 14.974 6.238 1.00 95.56 212 MET A C 1
ATOM 1567 O O . MET A 1 212 ? 10.680 15.030 5.372 1.00 95.56 212 MET A O 1
ATOM 1571 N N . SER A 1 213 ? 9.750 15.823 7.265 1.00 96.31 213 SER A N 1
ATOM 1572 C CA . SER A 1 213 ? 10.730 16.890 7.476 1.00 96.31 213 SER A CA 1
ATOM 1573 C C . SER A 1 213 ? 12.112 16.350 7.847 1.00 96.31 213 SER A C 1
ATOM 1575 O O . SER A 1 213 ? 13.116 16.936 7.460 1.00 96.31 213 SER A O 1
ATOM 1577 N N . GLU A 1 214 ? 12.165 15.258 8.611 1.00 97.25 214 GLU A N 1
ATOM 1578 C CA . GLU A 1 214 ? 13.405 14.769 9.233 1.00 97.25 214 GLU A CA 1
ATOM 1579 C C . GLU A 1 214 ? 14.041 13.590 8.485 1.00 97.25 214 GLU A C 1
ATOM 1581 O O . GLU A 1 214 ? 15.264 13.452 8.457 1.00 97.25 214 GLU A O 1
ATOM 1586 N N . LEU A 1 215 ? 13.217 12.718 7.894 1.00 95.44 215 LEU A N 1
ATOM 1587 C CA . LEU A 1 215 ? 13.634 11.451 7.275 1.00 95.44 215 LEU A CA 1
ATOM 1588 C C . LEU A 1 215 ? 13.320 11.386 5.770 1.00 95.44 215 LEU A C 1
ATOM 1590 O O . LEU A 1 215 ? 13.429 10.328 5.149 1.00 95.44 215 LEU A O 1
ATOM 1594 N N . GLY A 1 216 ? 12.911 12.507 5.174 1.00 91.94 216 GLY A N 1
ATOM 1595 C CA . GLY A 1 216 ? 12.606 12.601 3.750 1.00 91.94 216 GLY A CA 1
ATOM 1596 C C . GLY A 1 216 ? 11.210 12.086 3.378 1.00 91.94 216 GLY A C 1
ATOM 1597 O O . GLY A 1 216 ? 10.393 11.774 4.239 1.00 91.94 216 GLY A O 1
ATOM 1598 N N . PRO A 1 217 ? 10.877 12.040 2.082 1.00 90.69 217 PRO A N 1
ATOM 1599 C CA . PRO A 1 217 ? 9.497 11.903 1.632 1.00 90.69 217 PRO A CA 1
ATOM 1600 C C . PRO A 1 217 ? 8.932 10.472 1.767 1.00 90.69 217 PRO A C 1
ATOM 1602 O O . PRO A 1 217 ? 9.622 9.515 2.120 1.00 90.69 217 PRO A O 1
ATOM 1605 N N . ILE A 1 218 ? 7.633 10.354 1.452 1.00 90.12 218 ILE A N 1
ATOM 1606 C CA . ILE A 1 218 ? 6.888 9.087 1.251 1.00 90.12 218 ILE A CA 1
ATOM 1607 C C . ILE A 1 218 ? 6.699 8.271 2.533 1.00 90.12 218 ILE A C 1
ATOM 1609 O O . ILE A 1 218 ? 6.661 7.045 2.551 1.00 90.12 218 ILE A O 1
ATOM 1613 N N . TRP A 1 219 ? 6.489 8.981 3.636 1.00 95.56 219 TRP A N 1
ATOM 1614 C CA . TRP A 1 219 ? 5.947 8.372 4.840 1.00 95.56 219 TRP A CA 1
ATOM 1615 C C . TRP A 1 219 ? 4.436 8.203 4.744 1.00 95.56 219 TRP A C 1
ATOM 1617 O O . TRP A 1 219 ? 3.697 9.099 4.307 1.00 95.56 219 TRP A O 1
ATOM 1627 N N . HIS A 1 220 ? 3.992 7.046 5.212 1.00 97.25 220 HIS A N 1
ATOM 1628 C CA . HIS A 1 220 ? 2.604 6.705 5.445 1.00 97.25 220 HIS A CA 1
ATOM 1629 C C . HIS A 1 220 ? 2.436 6.484 6.937 1.00 97.25 220 HIS A C 1
ATOM 1631 O O . HIS A 1 220 ? 3.185 5.723 7.547 1.00 97.25 220 HIS A O 1
ATOM 1637 N N . VAL A 1 221 ? 1.458 7.164 7.518 1.00 98.19 221 VAL A N 1
ATOM 1638 C CA . VAL A 1 221 ? 1.130 7.049 8.932 1.00 98.19 221 VAL A CA 1
ATOM 1639 C C . VAL A 1 221 ? -0.340 6.715 9.056 1.00 98.19 221 VAL A C 1
ATOM 1641 O O . VAL A 1 221 ? -1.192 7.372 8.459 1.00 98.19 221 VAL A O 1
ATOM 1644 N N . VAL A 1 222 ? -0.626 5.694 9.850 1.00 98.25 222 VAL A N 1
ATOM 1645 C CA . VAL A 1 222 ? -1.970 5.263 10.201 1.00 98.25 222 VAL A CA 1
ATOM 1646 C C . VAL A 1 222 ? -2.076 5.195 11.714 1.00 98.25 222 VAL A C 1
ATOM 1648 O O . VAL A 1 222 ? -1.216 4.628 12.384 1.00 98.25 222 VAL A O 1
ATOM 1651 N N . THR A 1 223 ? -3.149 5.749 12.251 1.00 98.31 223 THR A N 1
ATOM 1652 C CA . THR A 1 223 ? -3.456 5.791 13.677 1.00 98.31 223 THR A CA 1
ATOM 1653 C C . THR A 1 223 ? -4.888 5.306 13.897 1.00 98.31 223 THR A C 1
ATOM 1655 O O . THR A 1 223 ? -5.756 5.425 13.034 1.00 98.31 223 THR A O 1
ATOM 1658 N N . GLY A 1 224 ? -5.170 4.720 15.054 1.00 97.62 224 GLY A N 1
ATOM 1659 C CA . GLY A 1 224 ? -6.517 4.240 15.363 1.00 97.62 224 GLY A CA 1
ATOM 1660 C C . GLY A 1 224 ? -6.530 3.323 16.570 1.00 97.62 224 GLY A C 1
ATOM 1661 O O . GLY A 1 224 ? -5.481 2.914 17.050 1.00 97.62 224 GLY A O 1
ATOM 1662 N N . THR A 1 225 ? -7.706 2.999 17.095 1.00 96.19 225 THR A N 1
ATOM 1663 C CA . THR A 1 225 ? -7.813 2.155 18.301 1.00 96.19 225 THR A CA 1
ATOM 1664 C C . THR A 1 225 ? -7.871 0.667 17.974 1.00 96.19 225 THR A C 1
ATOM 1666 O O . THR A 1 225 ? -7.232 -0.140 18.642 1.00 96.19 225 THR A O 1
ATOM 1669 N N . ASP A 1 226 ? -8.597 0.296 16.919 1.00 94.38 226 ASP A N 1
ATOM 1670 C CA . ASP A 1 226 ? -8.662 -1.080 16.433 1.00 94.38 226 ASP A CA 1
ATOM 1671 C C . ASP A 1 226 ? -8.762 -1.090 14.912 1.00 94.38 226 ASP A C 1
ATOM 1673 O O . ASP A 1 226 ? -9.767 -0.687 14.320 1.00 94.38 226 ASP A O 1
ATOM 1677 N N . PHE A 1 227 ? -7.667 -1.501 14.280 1.00 97.69 227 PHE A N 1
ATOM 1678 C CA . PHE A 1 227 ? -7.587 -1.584 12.837 1.00 97.69 227 PHE A CA 1
ATOM 1679 C C . PHE A 1 227 ? -6.634 -2.665 12.364 1.00 97.69 227 PHE A C 1
ATOM 1681 O O . PHE A 1 227 ? -5.722 -3.099 13.081 1.00 97.69 227 PHE A O 1
ATOM 1688 N N . VAL A 1 228 ? -6.836 -3.048 11.111 1.00 97.75 228 VAL A N 1
ATOM 1689 C CA . VAL A 1 228 ? -5.954 -3.907 10.337 1.00 97.75 228 VAL A CA 1
ATOM 1690 C C . VAL A 1 228 ? -5.420 -3.115 9.154 1.00 97.75 228 VAL A C 1
ATOM 1692 O O . VAL A 1 228 ? -6.185 -2.463 8.449 1.00 97.75 228 VAL A O 1
ATOM 1695 N N . ALA A 1 229 ? -4.109 -3.173 8.956 1.00 97.38 229 ALA A N 1
ATOM 1696 C CA . ALA A 1 229 ? -3.429 -2.582 7.817 1.00 97.38 229 ALA A CA 1
ATOM 1697 C C . ALA A 1 229 ? -2.661 -3.694 7.101 1.00 97.38 229 ALA A C 1
ATOM 1699 O O . ALA A 1 229 ? -1.866 -4.387 7.732 1.00 97.38 229 ALA A O 1
ATOM 1700 N N . GLU A 1 230 ? -2.917 -3.865 5.810 1.00 97.56 230 GLU A N 1
ATOM 1701 C CA . GLU A 1 230 ? -2.109 -4.689 4.913 1.00 97.56 230 GLU A CA 1
ATOM 1702 C C . GLU A 1 230 ? -1.375 -3.734 3.970 1.00 97.56 230 GLU A C 1
ATOM 1704 O O . GLU A 1 230 ? -1.978 -3.073 3.117 1.00 97.56 230 GLU A O 1
ATOM 1709 N N . VAL A 1 231 ? -0.071 -3.614 4.203 1.00 95.81 231 VAL A N 1
ATOM 1710 C CA . VAL A 1 231 ? 0.847 -2.700 3.518 1.00 95.81 231 VAL A CA 1
ATOM 1711 C C . VAL A 1 231 ? 1.477 -3.414 2.315 1.00 95.81 231 VAL A C 1
ATOM 1713 O O . VAL A 1 231 ? 1.557 -4.642 2.302 1.00 95.81 231 VAL A O 1
ATOM 1716 N N . ALA A 1 232 ? 1.875 -2.670 1.278 1.00 92.12 232 ALA A N 1
ATOM 1717 C CA . ALA A 1 232 ? 2.640 -3.200 0.148 1.00 92.12 232 ALA A CA 1
ATOM 1718 C C . ALA A 1 232 ? 3.933 -3.912 0.600 1.00 92.12 232 ALA A C 1
ATOM 1720 O O . ALA A 1 232 ? 4.493 -3.578 1.641 1.00 92.12 232 ALA A O 1
ATOM 1721 N N . GLU A 1 233 ? 4.378 -4.915 -0.169 1.00 87.50 233 GLU A N 1
ATOM 1722 C CA . GLU A 1 233 ? 5.525 -5.772 0.196 1.00 87.50 233 GLU A CA 1
ATOM 1723 C C . GLU A 1 233 ? 6.850 -4.996 0.234 1.00 87.50 233 GLU A C 1
ATOM 1725 O O . GLU A 1 233 ? 7.752 -5.344 0.985 1.00 87.50 233 GLU A O 1
ATOM 1730 N N . ASP A 1 234 ? 6.954 -3.922 -0.540 1.00 85.25 234 ASP A N 1
ATOM 1731 C CA . ASP A 1 234 ? 8.132 -3.075 -0.705 1.00 85.25 234 ASP A CA 1
ATOM 1732 C C . ASP A 1 234 ? 8.138 -1.870 0.248 1.00 85.25 234 ASP A C 1
ATOM 1734 O O . ASP A 1 234 ? 8.573 -0.768 -0.084 1.00 85.25 234 ASP A O 1
ATOM 1738 N N . SER A 1 235 ? 7.640 -2.065 1.467 1.00 90.62 235 SER A N 1
ATOM 1739 C CA . SER A 1 235 ? 7.799 -1.077 2.530 1.00 90.62 235 SER A CA 1
ATOM 1740 C C . SER A 1 235 ? 9.139 -1.248 3.242 1.00 90.62 235 SER A C 1
ATOM 1742 O O . SER A 1 235 ? 9.505 -2.355 3.635 1.00 90.62 235 SER A O 1
ATOM 1744 N N . ARG A 1 236 ? 9.823 -0.137 3.503 1.00 91.38 236 ARG A N 1
ATOM 1745 C CA . ARG A 1 236 ? 10.967 -0.046 4.413 1.00 91.38 236 ARG A CA 1
ATOM 1746 C C . ARG A 1 236 ? 10.585 0.727 5.673 1.00 91.38 236 ARG A C 1
ATOM 1748 O O . ARG A 1 236 ? 9.543 1.382 5.735 1.00 91.38 236 ARG A O 1
ATOM 1755 N N . ASN A 1 237 ? 11.448 0.666 6.682 1.00 94.88 237 ASN A N 1
ATOM 1756 C CA . ASN A 1 237 ? 11.287 1.411 7.933 1.00 94.88 237 ASN A CA 1
ATOM 1757 C C . ASN A 1 237 ? 9.896 1.234 8.582 1.00 94.88 237 ASN A C 1
ATOM 1759 O O . ASN A 1 237 ? 9.285 2.193 9.053 1.00 94.88 237 ASN A O 1
ATOM 1763 N N . HIS A 1 238 ? 9.373 0.004 8.559 1.00 96.62 238 HIS A N 1
ATOM 1764 C CA . HIS A 1 238 ? 8.055 -0.323 9.095 1.00 96.62 238 HIS A CA 1
ATOM 1765 C C . HIS A 1 238 ? 8.090 -0.357 10.627 1.00 96.62 238 HIS A C 1
ATOM 1767 O O . HIS A 1 238 ? 8.806 -1.159 11.227 1.00 96.62 238 HIS A O 1
ATOM 1773 N N . VAL A 1 239 ? 7.299 0.511 11.253 1.00 98.00 239 VAL A N 1
ATOM 1774 C CA . VAL A 1 239 ? 7.182 0.647 12.703 1.00 98.00 239 VAL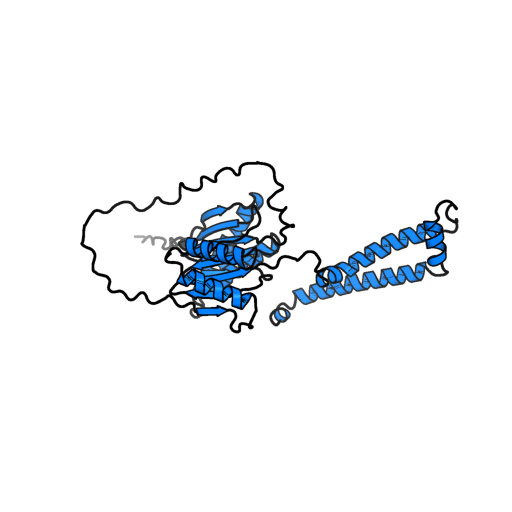 A CA 1
ATOM 1775 C C . VAL A 1 239 ? 5.726 0.498 13.114 1.00 98.00 239 VAL A C 1
ATOM 1777 O O . VAL A 1 239 ? 4.859 1.261 12.685 1.00 98.00 239 VAL A O 1
ATOM 1780 N N . VAL A 1 240 ? 5.463 -0.449 14.012 1.00 97.94 240 VAL A N 1
ATOM 1781 C CA . VAL A 1 240 ? 4.162 -0.605 14.669 1.00 97.94 240 VAL A CA 1
ATOM 1782 C C . VAL A 1 240 ? 4.335 -0.289 16.140 1.00 97.94 240 VAL A C 1
ATOM 1784 O O . VAL A 1 240 ? 5.125 -0.927 16.829 1.00 97.94 240 VAL A O 1
ATOM 1787 N N . ALA A 1 241 ? 3.570 0.670 16.643 1.00 98.19 241 ALA A N 1
ATOM 1788 C CA . ALA A 1 241 ? 3.634 1.100 18.030 1.00 98.19 241 ALA A CA 1
ATOM 1789 C C . ALA A 1 241 ? 2.239 1.306 18.635 1.00 98.19 241 ALA A C 1
ATOM 1791 O O . ALA A 1 241 ? 1.205 1.229 17.967 1.00 98.19 241 ALA A O 1
ATOM 1792 N N . THR A 1 242 ? 2.188 1.522 19.942 1.00 97.88 242 THR A N 1
ATOM 1793 C CA . THR A 1 242 ? 0.981 1.878 20.683 1.00 97.88 242 THR A CA 1
ATOM 1794 C C . THR A 1 242 ? 1.296 2.978 21.680 1.00 97.88 242 THR A C 1
ATOM 1796 O O . THR A 1 242 ? 2.249 2.859 22.445 1.00 97.88 242 THR A O 1
ATOM 1799 N N . ALA A 1 243 ? 0.479 4.024 21.673 1.00 96.75 243 ALA A N 1
ATOM 1800 C CA . ALA A 1 243 ? 0.524 5.133 22.615 1.00 96.75 243 ALA A CA 1
ATOM 1801 C C . ALA A 1 243 ? -0.859 5.275 23.263 1.00 96.75 243 ALA A C 1
ATOM 1803 O O . ALA A 1 243 ? -1.847 5.624 22.610 1.00 96.75 243 ALA A O 1
ATOM 1804 N N . GLY A 1 244 ? -0.951 4.918 24.546 1.00 94.81 244 GLY A N 1
ATOM 1805 C CA . GLY A 1 244 ? -2.231 4.808 25.245 1.00 94.81 244 GLY A CA 1
ATOM 1806 C C . GLY A 1 244 ? -3.149 3.782 24.571 1.00 94.81 244 GLY A C 1
ATOM 1807 O O . GLY A 1 244 ? -2.813 2.603 24.480 1.00 94.81 244 GLY A O 1
ATOM 1808 N N . LYS A 1 245 ? -4.307 4.236 24.079 1.00 95.25 245 LYS A N 1
ATOM 1809 C CA . LYS A 1 245 ? -5.284 3.404 23.347 1.00 95.25 245 LYS A CA 1
ATOM 1810 C C . LYS A 1 245 ? -5.062 3.365 21.832 1.00 95.25 245 LYS A C 1
ATOM 1812 O O . LYS A 1 245 ? -5.772 2.644 21.136 1.00 95.25 245 LYS A O 1
ATOM 1817 N N . HIS A 1 246 ? -4.141 4.171 21.311 1.00 97.19 246 HIS A N 1
ATOM 1818 C CA . HIS A 1 246 ? -3.946 4.334 19.877 1.00 97.19 246 HIS A CA 1
ATOM 1819 C C . HIS A 1 246 ? -2.836 3.410 19.391 1.00 97.19 246 HIS A C 1
ATOM 1821 O O . HIS A 1 246 ? -1.693 3.505 19.832 1.00 97.19 246 HIS A O 1
ATOM 1827 N N . ARG A 1 247 ? -3.170 2.529 18.452 1.00 97.62 247 ARG A N 1
ATOM 1828 C CA . ARG A 1 247 ? -2.213 1.831 17.602 1.00 97.62 247 ARG A CA 1
ATOM 1829 C C . ARG A 1 247 ? -1.735 2.790 16.516 1.00 97.62 247 ARG A C 1
ATOM 1831 O O . ARG A 1 247 ? -2.527 3.546 15.958 1.00 97.62 247 ARG A O 1
ATOM 1838 N N . ILE A 1 248 ? -0.444 2.743 16.223 1.00 98.31 248 ILE A N 1
ATOM 1839 C CA . ILE A 1 248 ? 0.223 3.571 15.223 1.00 98.31 248 ILE A CA 1
ATOM 1840 C C . ILE A 1 248 ? 0.996 2.631 14.302 1.00 98.31 248 ILE A C 1
ATOM 1842 O O . ILE A 1 248 ? 1.707 1.749 14.782 1.00 98.31 248 ILE A O 1
ATOM 1846 N N . VAL A 1 249 ? 0.827 2.794 12.996 1.00 98.31 249 VAL A N 1
ATOM 1847 C CA . VAL A 1 249 ? 1.589 2.093 11.960 1.00 98.31 249 VAL A CA 1
ATOM 1848 C C . VAL A 1 249 ? 2.211 3.156 11.068 1.00 98.31 249 VAL A C 1
ATOM 1850 O O . VAL A 1 249 ? 1.495 3.925 10.428 1.00 98.31 249 VAL A O 1
ATOM 1853 N N . CYS A 1 250 ? 3.536 3.197 11.043 1.00 97.94 250 CYS A N 1
ATOM 1854 C CA . CYS A 1 250 ? 4.321 4.089 10.204 1.00 97.94 250 CYS A CA 1
ATOM 1855 C C . CYS A 1 250 ? 5.177 3.242 9.276 1.00 97.94 250 CYS A C 1
ATOM 1857 O O . CYS A 1 250 ? 5.789 2.275 9.716 1.00 97.94 250 CYS A O 1
ATOM 1859 N N . PHE A 1 251 ? 5.242 3.595 8.005 1.00 97.31 251 PHE A N 1
ATOM 1860 C CA . PHE A 1 251 ? 6.159 2.950 7.077 1.00 97.31 251 PHE A CA 1
ATOM 1861 C C . PHE A 1 251 ? 6.541 3.914 5.969 1.00 97.31 251 PHE A C 1
ATOM 1863 O O . PHE A 1 251 ? 5.811 4.865 5.666 1.00 97.31 251 PHE A O 1
ATOM 1870 N N . GLN A 1 252 ? 7.684 3.648 5.357 1.00 94.56 252 GLN A N 1
ATOM 1871 C CA . GLN A 1 252 ? 8.148 4.366 4.188 1.00 94.56 252 GLN A CA 1
ATOM 1872 C C . GLN A 1 252 ? 8.103 3.413 2.999 1.00 94.56 252 GLN A C 1
ATOM 1874 O O . GLN A 1 252 ? 8.485 2.253 3.117 1.00 94.56 252 GLN A O 1
ATOM 1879 N N . HIS A 1 253 ? 7.611 3.864 1.853 1.00 88.50 253 HIS A N 1
ATOM 1880 C CA . HIS A 1 253 ? 7.659 3.035 0.650 1.00 88.50 253 HIS A CA 1
ATOM 1881 C C . HIS A 1 253 ? 9.082 3.024 0.083 1.00 88.50 253 HIS A C 1
ATOM 1883 O O . HIS A 1 253 ? 9.754 4.061 0.091 1.00 88.50 253 HIS A O 1
ATOM 1889 N N . GLU A 1 254 ? 9.553 1.882 -0.415 1.00 83.75 254 GLU A N 1
ATOM 1890 C CA . GLU A 1 254 ? 10.771 1.853 -1.214 1.00 83.75 254 GLU A CA 1
ATOM 1891 C C . GLU A 1 254 ? 10.485 2.590 -2.525 1.00 83.75 254 GLU A C 1
ATOM 1893 O O . GLU A 1 254 ? 9.577 2.245 -3.282 1.00 83.75 254 GLU A O 1
ATOM 1898 N N . GLN A 1 255 ? 11.225 3.668 -2.771 1.00 74.62 255 GLN A N 1
ATOM 1899 C CA . GLN A 1 255 ? 11.341 4.185 -4.121 1.00 74.62 255 GLN A CA 1
ATOM 1900 C C . GLN A 1 255 ? 12.396 3.346 -4.816 1.00 74.62 255 GLN A C 1
ATOM 1902 O O . GLN A 1 255 ? 13.485 3.155 -4.268 1.00 74.62 255 GLN A O 1
ATOM 1907 N N . LEU A 1 256 ? 12.103 2.894 -6.033 1.00 66.38 256 LEU A N 1
ATOM 1908 C CA . LEU A 1 256 ? 13.149 2.463 -6.950 1.00 66.38 256 LEU A CA 1
ATOM 1909 C C . LEU A 1 256 ? 14.102 3.648 -7.130 1.00 66.38 256 LEU A C 1
ATOM 1911 O O . LEU A 1 256 ? 13.824 4.566 -7.897 1.00 66.38 256 LEU A O 1
ATOM 1915 N N . VAL A 1 257 ? 15.191 3.660 -6.359 1.00 58.38 257 VAL A N 1
ATOM 1916 C CA . VAL A 1 257 ? 16.253 4.651 -6.496 1.00 58.38 257 VAL A CA 1
ATOM 1917 C C . VAL A 1 257 ? 16.765 4.504 -7.922 1.00 58.38 257 VAL A C 1
ATOM 1919 O O . VAL A 1 257 ? 17.253 3.427 -8.286 1.00 58.38 257 VAL A O 1
ATOM 1922 N N . GLU A 1 258 ? 16.610 5.552 -8.736 1.00 54.81 258 GLU A N 1
ATOM 1923 C CA . GLU A 1 258 ? 17.164 5.597 -10.090 1.00 54.81 258 GLU A CA 1
ATOM 1924 C C . GLU A 1 258 ? 18.618 5.115 -10.038 1.00 54.81 258 GLU A C 1
ATOM 1926 O O . GLU A 1 258 ? 19.457 5.687 -9.345 1.00 54.81 258 GLU A O 1
ATOM 1931 N N . GLY A 1 259 ? 18.901 3.995 -10.707 1.00 57.12 259 GLY A N 1
ATOM 1932 C CA . GLY A 1 259 ? 20.239 3.403 -10.764 1.00 57.12 259 GLY A CA 1
ATOM 1933 C C . GLY A 1 259 ? 20.413 2.067 -10.042 1.00 57.12 259 GLY A C 1
ATOM 1934 O O . GLY A 1 259 ? 21.378 1.360 -10.340 1.00 57.12 259 GLY A O 1
ATOM 1935 N N . ARG A 1 260 ? 19.485 1.631 -9.176 1.00 55.59 260 ARG A N 1
ATOM 1936 C CA . ARG A 1 260 ? 19.467 0.221 -8.752 1.00 55.59 260 ARG A CA 1
ATOM 1937 C C . ARG A 1 260 ? 18.812 -0.620 -9.837 1.00 55.59 260 ARG A C 1
ATOM 1939 O O . ARG A 1 260 ? 17.601 -0.792 -9.897 1.00 55.59 260 ARG A O 1
ATOM 1946 N N . ILE A 1 261 ? 19.664 -1.121 -10.722 1.00 68.69 261 ILE A N 1
ATOM 1947 C CA . ILE A 1 261 ? 19.321 -2.131 -11.710 1.00 68.69 261 ILE A CA 1
ATOM 1948 C C . ILE A 1 261 ? 18.720 -3.330 -10.965 1.00 68.69 261 ILE A C 1
ATOM 1950 O O . ILE A 1 261 ? 19.431 -4.029 -10.243 1.00 68.69 261 ILE A O 1
ATOM 1954 N N . ASP A 1 262 ? 17.419 -3.575 -11.138 1.00 70.50 262 ASP A N 1
ATOM 1955 C CA . ASP A 1 262 ? 16.786 -4.817 -10.693 1.00 70.50 262 ASP A CA 1
ATOM 1956 C C . ASP A 1 262 ? 17.323 -5.956 -11.567 1.00 70.50 262 ASP A C 1
ATOM 1958 O O . ASP A 1 262 ? 16.754 -6.324 -12.601 1.00 70.50 262 ASP A O 1
ATOM 1962 N N . PHE A 1 263 ? 18.479 -6.486 -11.163 1.00 76.88 263 PHE A N 1
ATOM 1963 C CA . PHE A 1 263 ? 19.127 -7.600 -11.835 1.00 76.88 263 PHE A CA 1
ATOM 1964 C C . PHE A 1 263 ? 18.184 -8.793 -11.936 1.00 76.88 263 PHE A C 1
ATOM 1966 O O . PHE A 1 263 ? 18.257 -9.502 -12.929 1.00 76.88 263 PHE A O 1
ATOM 1973 N N . GLY A 1 264 ? 17.262 -8.989 -10.988 1.00 78.69 264 GLY A N 1
ATOM 1974 C CA . GLY A 1 264 ? 16.251 -10.040 -11.058 1.00 78.69 264 GLY A CA 1
ATOM 1975 C C . GLY A 1 264 ? 15.319 -9.850 -12.253 1.00 78.69 264 GLY A C 1
ATOM 1976 O O . GLY A 1 264 ? 15.134 -10.768 -13.057 1.00 78.69 264 GLY A O 1
ATOM 1977 N N . ARG A 1 265 ? 14.783 -8.641 -12.437 1.00 76.50 265 ARG A N 1
ATOM 1978 C CA . ARG A 1 265 ? 13.936 -8.309 -13.591 1.00 76.50 265 ARG A CA 1
ATOM 1979 C C . ARG A 1 265 ? 14.711 -8.351 -14.904 1.00 76.50 265 ARG A C 1
ATOM 1981 O O . ARG A 1 265 ? 14.183 -8.895 -15.881 1.00 76.50 265 ARG A O 1
ATOM 1988 N N . ILE A 1 266 ? 15.956 -7.874 -14.926 1.00 81.50 266 ILE A N 1
ATOM 1989 C CA . ILE A 1 266 ? 16.830 -7.968 -16.105 1.00 81.50 266 ILE A CA 1
ATOM 1990 C C . ILE A 1 266 ? 17.149 -9.423 -16.443 1.00 81.50 266 ILE A C 1
ATOM 1992 O O . ILE A 1 266 ? 16.910 -9.829 -17.574 1.00 81.50 266 ILE A O 1
ATOM 1996 N N . LEU A 1 267 ? 17.589 -10.237 -15.483 1.00 83.50 267 LEU A N 1
ATOM 1997 C CA . LEU A 1 267 ? 17.838 -11.673 -15.661 1.00 83.50 267 LEU A CA 1
ATOM 1998 C C . LEU A 1 267 ? 16.573 -12.397 -16.130 1.00 83.50 267 LEU A C 1
ATOM 2000 O O . LEU A 1 267 ? 16.638 -13.252 -17.007 1.00 83.50 267 LEU A O 1
ATOM 2004 N N . SER A 1 268 ? 15.400 -12.013 -15.618 1.00 82.19 268 SER A N 1
ATOM 2005 C CA . SER A 1 268 ? 14.123 -12.586 -16.059 1.00 82.19 268 SER A CA 1
ATOM 2006 C C . SER A 1 268 ? 13.732 -12.192 -17.491 1.00 82.19 268 SER A C 1
ATOM 2008 O O . SER A 1 268 ? 12.943 -12.899 -18.125 1.00 82.19 268 SER A O 1
ATOM 2010 N N . SER A 1 269 ? 14.279 -11.080 -17.986 1.00 87.19 269 SER A N 1
ATOM 2011 C CA . SER A 1 269 ? 14.074 -10.553 -19.340 1.00 87.19 269 SER A CA 1
ATOM 2012 C C . SER A 1 269 ? 15.205 -10.948 -20.296 1.00 87.19 269 SER A C 1
ATOM 2014 O O . SER A 1 269 ? 15.031 -10.875 -21.512 1.00 87.19 269 SER A O 1
ATOM 2016 N N . LEU A 1 270 ? 16.338 -11.417 -19.763 1.00 88.44 270 LEU A N 1
ATOM 2017 C CA . LEU A 1 270 ? 17.549 -11.770 -20.498 1.00 88.44 270 LEU A CA 1
ATOM 2018 C C . LEU A 1 270 ? 17.284 -12.741 -21.655 1.00 88.44 270 LEU A C 1
ATOM 2020 O O . L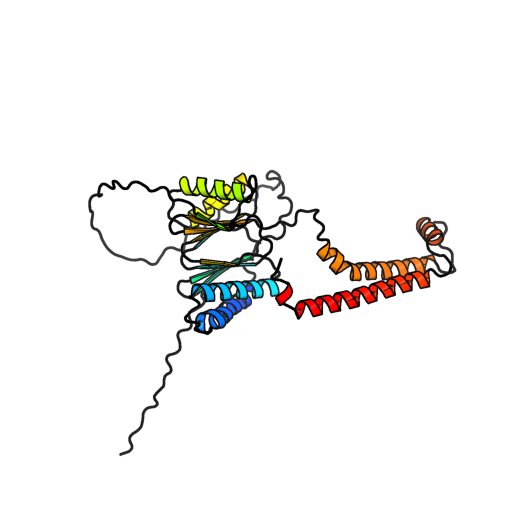EU A 1 270 ? 17.789 -12.476 -22.739 1.00 88.44 270 LEU A O 1
ATOM 2024 N N . PRO A 1 271 ? 16.457 -13.797 -21.521 1.00 86.81 271 PRO A N 1
ATOM 2025 C CA . PRO A 1 271 ? 16.223 -14.706 -22.640 1.00 86.81 271 PRO A CA 1
ATOM 2026 C C . PRO A 1 271 ? 15.527 -14.026 -23.834 1.00 86.81 271 PRO A C 1
ATOM 2028 O O . PRO A 1 271 ? 15.809 -14.345 -24.985 1.00 86.81 271 PRO A O 1
ATOM 2031 N N . TYR A 1 272 ? 14.653 -13.047 -23.576 1.00 88.25 272 TYR A N 1
ATOM 2032 C CA . TYR A 1 272 ? 14.005 -12.258 -24.630 1.00 88.25 272 TYR A CA 1
ATOM 2033 C C . TYR A 1 272 ? 14.985 -11.272 -25.263 1.00 88.25 272 TYR A C 1
ATOM 2035 O O . TYR A 1 272 ? 15.013 -11.126 -26.480 1.00 88.25 272 TYR A O 1
ATOM 2043 N N . LEU A 1 273 ? 15.816 -10.632 -24.440 1.00 90.12 273 LEU A N 1
ATOM 2044 C CA . LEU A 1 273 ? 16.860 -9.716 -24.891 1.00 90.12 273 LEU A CA 1
ATOM 2045 C C . LEU A 1 273 ? 17.896 -10.435 -25.772 1.00 90.12 273 LEU A C 1
ATOM 2047 O O . LEU A 1 273 ? 18.254 -9.935 -26.833 1.00 90.12 273 LEU A O 1
ATOM 2051 N N . LEU A 1 274 ? 18.317 -11.640 -25.376 1.00 89.38 274 LEU A N 1
ATOM 2052 C CA . LEU A 1 274 ? 19.197 -12.501 -26.167 1.00 89.38 274 LEU A CA 1
ATOM 2053 C C . LEU A 1 274 ? 18.558 -12.885 -27.503 1.00 89.38 274 LEU A C 1
ATOM 2055 O O . LEU A 1 274 ? 19.238 -12.862 -28.522 1.00 89.38 274 LEU A O 1
ATOM 2059 N N . MET A 1 275 ? 17.252 -13.165 -27.527 1.00 89.62 275 MET A N 1
ATOM 2060 C CA . MET A 1 275 ? 16.535 -13.448 -28.773 1.00 89.62 275 MET A CA 1
ATOM 2061 C C . MET A 1 275 ? 16.491 -12.232 -29.704 1.00 89.62 275 MET A C 1
ATOM 2063 O O . MET A 1 275 ? 16.700 -12.365 -30.905 1.00 89.62 275 MET A O 1
ATOM 2067 N N . VAL A 1 276 ? 16.270 -11.037 -29.151 1.00 92.75 276 VAL A N 1
ATOM 2068 C CA . VAL A 1 276 ? 16.331 -9.776 -29.902 1.00 92.75 276 VAL A CA 1
ATOM 2069 C C . VAL A 1 276 ? 17.732 -9.577 -30.488 1.00 92.75 276 VAL A C 1
ATOM 2071 O O . VAL A 1 276 ? 17.856 -9.350 -31.691 1.00 92.75 276 VAL A O 1
ATOM 2074 N N . PHE A 1 277 ? 18.786 -9.736 -29.681 1.00 91.31 277 PHE A N 1
ATOM 2075 C CA . PHE A 1 277 ? 20.167 -9.655 -30.163 1.00 91.31 277 PHE A CA 1
ATOM 2076 C C . PHE A 1 277 ? 20.490 -10.714 -31.215 1.00 91.31 277 PHE A C 1
ATOM 2078 O O . PHE A 1 277 ? 21.155 -10.394 -32.194 1.00 91.31 277 PHE A O 1
ATOM 2085 N N . PHE A 1 278 ? 19.988 -11.938 -31.062 1.00 93.19 278 PHE A N 1
ATOM 2086 C CA . PHE A 1 278 ? 20.130 -12.987 -32.064 1.00 93.19 278 PHE A CA 1
ATOM 2087 C C . PHE A 1 278 ? 19.451 -12.595 -33.382 1.00 93.19 278 PHE A C 1
ATOM 2089 O O . PHE A 1 278 ? 20.096 -12.649 -34.423 1.00 93.19 278 PHE A O 1
ATOM 2096 N N . CYS A 1 279 ? 18.194 -12.138 -33.361 1.00 94.44 279 CYS A N 1
ATOM 2097 C CA . CYS A 1 279 ? 17.477 -11.744 -34.576 1.00 94.44 279 CYS A CA 1
ATOM 2098 C C . CYS A 1 279 ? 18.159 -10.569 -35.292 1.00 94.44 279 CYS A C 1
ATOM 2100 O O . CYS A 1 279 ? 18.417 -10.647 -36.493 1.00 94.44 279 CYS A O 1
ATOM 2102 N N . PHE A 1 280 ? 18.478 -9.489 -34.571 1.00 95.19 280 PHE A N 1
ATOM 2103 C CA . PHE A 1 280 ? 19.144 -8.325 -35.164 1.00 95.19 280 PHE A CA 1
ATOM 2104 C C . PHE A 1 280 ? 20.582 -8.632 -35.585 1.00 95.19 280 PHE A C 1
ATOM 2106 O O . PHE A 1 280 ? 21.007 -8.200 -36.657 1.00 95.19 280 PHE A O 1
ATOM 2113 N N . GLY A 1 281 ? 21.312 -9.408 -34.785 1.00 94.00 281 GLY A N 1
ATOM 2114 C CA . GLY A 1 281 ? 22.661 -9.864 -35.102 1.00 94.00 281 GLY A CA 1
ATOM 2115 C C . GLY A 1 281 ? 22.675 -10.730 -36.356 1.00 94.00 281 GLY A C 1
ATOM 2116 O O . GLY A 1 281 ? 23.457 -10.465 -37.261 1.00 94.00 281 GLY A O 1
ATOM 2117 N N . TYR A 1 282 ? 21.751 -11.688 -36.466 1.00 95.00 282 TYR A N 1
ATOM 2118 C CA . TYR A 1 282 ? 21.633 -12.554 -37.636 1.00 95.00 282 TYR A CA 1
ATOM 2119 C C . TYR A 1 282 ? 21.287 -11.752 -38.886 1.00 95.00 282 TYR A C 1
ATOM 2121 O O . TYR A 1 282 ? 21.965 -11.901 -39.890 1.00 95.00 282 TYR A O 1
ATOM 2129 N N . MET A 1 283 ? 20.294 -10.857 -38.837 1.00 95.06 283 MET A N 1
ATOM 2130 C CA . MET A 1 283 ? 19.959 -10.011 -39.991 1.00 95.06 283 MET A CA 1
ATOM 2131 C C . MET A 1 283 ? 21.136 -9.125 -40.416 1.00 95.06 283 MET A C 1
ATOM 2133 O O . MET A 1 283 ? 21.390 -8.972 -41.609 1.00 95.06 283 MET A O 1
ATOM 2137 N N . THR A 1 284 ? 21.876 -8.575 -39.449 1.00 93.56 284 THR A N 1
ATOM 2138 C CA . THR A 1 284 ? 23.049 -7.731 -39.714 1.00 93.56 284 THR A CA 1
ATOM 2139 C C . THR A 1 284 ? 24.172 -8.540 -40.356 1.00 93.56 284 THR A C 1
ATOM 2141 O O . THR A 1 284 ? 24.675 -8.155 -41.408 1.00 93.56 284 THR A O 1
ATOM 2144 N N . LEU A 1 285 ? 24.542 -9.684 -39.777 1.00 93.06 285 LEU A N 1
ATOM 2145 C CA . LEU A 1 285 ? 25.596 -10.543 -40.317 1.00 93.06 285 LEU A CA 1
ATOM 2146 C C . LEU A 1 285 ? 25.184 -11.154 -41.655 1.00 93.06 285 LEU A C 1
ATOM 2148 O O . LEU A 1 285 ? 25.958 -11.103 -42.601 1.00 93.06 285 LEU A O 1
ATOM 2152 N N . ASN A 1 286 ? 23.936 -11.592 -41.797 1.00 93.25 286 ASN A N 1
ATOM 2153 C CA . ASN A 1 286 ? 23.397 -12.073 -43.064 1.00 93.25 286 ASN A CA 1
ATOM 2154 C C . ASN A 1 286 ? 23.381 -10.987 -44.145 1.00 93.25 286 ASN A C 1
ATOM 2156 O O . ASN A 1 286 ? 23.419 -11.322 -45.317 1.00 93.25 286 ASN A O 1
ATOM 2160 N N . SER A 1 287 ? 23.317 -9.700 -43.792 1.00 92.12 287 SER A N 1
ATOM 2161 C CA . SER A 1 287 ? 23.445 -8.602 -44.758 1.00 92.12 287 SER A CA 1
ATOM 2162 C C . SER A 1 287 ? 24.903 -8.265 -45.080 1.00 92.12 287 SER A C 1
ATOM 2164 O O . SER A 1 287 ? 25.189 -7.836 -46.193 1.00 92.12 287 SER A O 1
ATOM 2166 N N . VAL A 1 288 ? 25.815 -8.403 -44.115 1.00 93.00 288 VAL A N 1
ATOM 2167 C CA . VAL A 1 288 ? 27.218 -7.971 -44.233 1.00 93.00 288 VAL A CA 1
ATOM 2168 C C . VAL A 1 288 ? 28.130 -9.076 -44.767 1.00 93.00 288 VAL A C 1
ATOM 2170 O O . VAL A 1 288 ? 29.117 -8.770 -45.436 1.00 93.00 288 VAL A O 1
ATOM 2173 N N . CYS A 1 289 ? 27.818 -10.342 -44.492 1.00 92.62 289 CYS A N 1
ATOM 2174 C CA . CYS A 1 289 ? 28.624 -11.512 -44.839 1.00 92.62 289 CYS A CA 1
ATOM 2175 C C . CYS A 1 289 ? 28.257 -12.149 -46.189 1.00 92.62 289 CYS A C 1
ATOM 2177 O O . CYS A 1 289 ? 28.866 -13.151 -46.543 1.00 92.62 289 CYS A O 1
ATOM 2179 N N . GLN A 1 290 ? 27.312 -11.587 -46.956 1.00 86.94 290 GLN A N 1
ATOM 2180 C CA . GLN A 1 290 ? 26.978 -12.102 -48.297 1.00 86.94 290 GLN A CA 1
ATOM 2181 C C . GLN A 1 290 ? 28.177 -12.023 -49.251 1.00 86.94 290 GLN A C 1
ATOM 2183 O O . GLN A 1 290 ? 29.121 -11.263 -49.022 1.00 86.94 290 GLN A O 1
ATOM 2188 N N . ASP A 1 291 ? 28.137 -12.773 -50.349 1.00 80.31 291 ASP A N 1
ATOM 2189 C CA . ASP A 1 291 ? 29.260 -12.876 -51.292 1.00 80.31 291 ASP A CA 1
ATOM 2190 C C . ASP A 1 291 ? 29.654 -11.538 -51.933 1.00 80.31 291 ASP A C 1
ATOM 2192 O O . ASP A 1 291 ? 30.814 -11.325 -52.285 1.00 80.31 291 ASP A O 1
ATOM 2196 N N . THR A 1 292 ? 28.723 -10.588 -52.030 1.00 85.19 292 THR A N 1
ATOM 2197 C CA . THR A 1 292 ? 29.023 -9.227 -52.479 1.00 85.19 292 THR A CA 1
ATOM 2198 C C . THR A 1 292 ? 29.661 -8.404 -51.355 1.00 85.19 292 THR A C 1
ATOM 2200 O O . THR A 1 292 ? 29.004 -8.164 -50.336 1.00 85.19 292 THR A O 1
ATOM 2203 N N . PRO A 1 293 ? 30.910 -7.925 -51.517 1.00 82.06 293 PRO A N 1
ATOM 2204 C CA . PRO A 1 293 ? 31.524 -7.047 -50.532 1.00 82.06 293 PRO A CA 1
ATOM 2205 C C . PRO A 1 293 ? 30.723 -5.736 -50.424 1.00 82.06 293 PRO A C 1
ATOM 2207 O O . PRO A 1 293 ? 30.250 -5.221 -51.442 1.00 82.06 293 PRO A O 1
ATOM 2210 N N . PRO A 1 294 ? 30.555 -5.178 -49.211 1.00 84.19 294 PRO A N 1
ATOM 2211 C CA . PRO A 1 294 ? 29.891 -3.891 -49.038 1.00 84.19 294 PRO A CA 1
ATOM 2212 C C . PRO A 1 294 ? 30.658 -2.782 -49.776 1.00 84.19 294 PRO A C 1
ATOM 2214 O O . PRO A 1 294 ? 31.875 -2.873 -49.943 1.00 84.19 294 PRO A O 1
ATOM 2217 N N . SER A 1 295 ? 29.951 -1.723 -50.193 1.00 85.94 295 SER A N 1
ATOM 2218 C CA . SER A 1 295 ? 30.589 -0.537 -50.785 1.00 85.94 295 SER A CA 1
ATOM 2219 C C . SER A 1 295 ? 31.710 -0.019 -49.877 1.00 85.94 295 SER A C 1
ATOM 2221 O O . SER A 1 295 ? 31.547 0.020 -48.653 1.00 85.94 295 SER A O 1
ATOM 2223 N N . ALA A 1 296 ? 32.820 0.417 -50.480 1.00 86.94 296 ALA A N 1
ATOM 2224 C CA . ALA A 1 296 ? 33.969 0.988 -49.777 1.00 86.94 296 ALA A CA 1
ATOM 2225 C C . ALA A 1 296 ? 33.592 2.183 -48.880 1.00 86.94 296 ALA A C 1
ATOM 2227 O O . ALA A 1 296 ? 34.269 2.448 -47.888 1.00 86.94 296 ALA A O 1
ATOM 2228 N N . ASP A 1 297 ? 32.472 2.846 -49.175 1.00 91.56 297 ASP A N 1
ATOM 2229 C CA . ASP A 1 297 ? 31.970 3.992 -48.415 1.00 91.56 297 ASP A CA 1
ATOM 2230 C C . ASP A 1 297 ? 31.376 3.606 -47.045 1.00 91.56 297 ASP A C 1
ATOM 2232 O O . ASP A 1 297 ? 31.152 4.471 -46.198 1.00 91.56 297 ASP A O 1
ATOM 2236 N N . ASN A 1 298 ? 31.129 2.315 -46.780 1.00 90.81 298 ASN A N 1
ATOM 2237 C CA . ASN A 1 298 ? 30.561 1.841 -45.516 1.00 90.81 298 ASN A CA 1
ATOM 2238 C C . ASN A 1 298 ? 31.625 1.188 -44.616 1.00 90.81 298 ASN A C 1
ATOM 2240 O O . ASN A 1 298 ? 31.679 -0.034 -44.442 1.00 90.81 298 ASN A O 1
ATOM 2244 N N . ALA A 1 299 ? 32.465 2.029 -44.006 1.00 92.81 299 ALA A N 1
ATOM 2245 C CA . ALA A 1 299 ? 33.555 1.606 -43.123 1.00 92.81 299 ALA A CA 1
ATOM 2246 C C . ALA A 1 299 ? 33.094 0.706 -41.958 1.00 92.81 299 ALA A C 1
ATOM 2248 O O . ALA A 1 299 ? 33.810 -0.219 -41.570 1.00 92.81 299 ALA A O 1
ATOM 2249 N N . LEU A 1 300 ? 31.885 0.930 -41.422 1.00 91.19 300 LEU A N 1
ATOM 2250 C CA . LEU A 1 300 ? 31.329 0.109 -40.343 1.00 91.19 300 LEU A CA 1
ATOM 2251 C C . LEU A 1 300 ? 31.030 -1.319 -40.819 1.00 91.19 300 LEU A C 1
ATOM 2253 O O . LEU A 1 300 ? 31.388 -2.275 -40.134 1.00 91.19 300 LEU A O 1
ATOM 2257 N N . ALA A 1 301 ? 30.424 -1.478 -41.999 1.00 90.81 301 ALA A N 1
ATOM 2258 C CA . ALA A 1 301 ? 30.144 -2.796 -42.565 1.00 90.81 301 ALA A CA 1
ATOM 2259 C C . ALA A 1 301 ? 31.434 -3.579 -42.858 1.00 90.81 301 ALA A C 1
ATOM 2261 O O . ALA A 1 301 ? 31.499 -4.769 -42.565 1.00 90.81 301 ALA A O 1
ATOM 2262 N N . LEU A 1 302 ? 32.485 -2.918 -43.356 1.00 91.12 302 LEU A N 1
ATOM 2263 C CA . LEU A 1 302 ? 33.801 -3.540 -43.561 1.00 91.12 302 LEU A CA 1
ATOM 2264 C C . LEU A 1 302 ? 34.453 -3.979 -42.237 1.00 91.12 302 LEU A C 1
ATOM 2266 O O . LEU A 1 302 ? 34.999 -5.083 -42.142 1.00 91.12 302 LEU A O 1
ATOM 2270 N N . ALA A 1 303 ? 34.358 -3.151 -41.192 1.00 93.06 303 ALA A N 1
ATOM 2271 C CA . ALA A 1 303 ? 34.873 -3.485 -39.865 1.00 93.06 303 ALA A CA 1
ATOM 2272 C C . ALA A 1 303 ? 34.125 -4.674 -39.237 1.00 93.06 303 ALA A C 1
ATOM 2274 O O . ALA A 1 303 ? 34.754 -5.576 -38.687 1.00 93.06 303 ALA A O 1
ATOM 2275 N N . ILE A 1 304 ? 32.795 -4.715 -39.363 1.00 92.06 304 ILE A N 1
ATOM 2276 C CA . ILE A 1 304 ? 31.987 -5.859 -38.920 1.00 92.06 304 ILE A CA 1
ATOM 2277 C C . ILE A 1 304 ? 32.344 -7.102 -39.743 1.00 92.06 304 ILE A C 1
ATOM 2279 O O . ILE A 1 304 ? 32.594 -8.156 -39.164 1.00 92.06 304 ILE A O 1
ATOM 2283 N N . ARG A 1 305 ? 32.449 -6.983 -41.076 1.00 92.00 305 ARG A N 1
ATOM 2284 C CA . ARG A 1 305 ? 32.770 -8.109 -41.965 1.00 92.00 305 ARG A CA 1
ATOM 2285 C C . ARG A 1 305 ? 34.092 -8.771 -41.599 1.00 92.00 305 ARG A C 1
ATOM 2287 O O . ARG A 1 305 ? 34.139 -9.978 -41.404 1.00 92.00 305 ARG A O 1
ATOM 2294 N N . SER A 1 306 ? 35.147 -7.971 -41.462 1.00 92.75 306 SER A N 1
ATOM 2295 C CA . SER A 1 306 ? 36.496 -8.461 -41.146 1.00 92.75 306 SER A CA 1
ATOM 2296 C C . SER A 1 306 ? 36.610 -9.137 -39.777 1.00 92.75 306 SER A C 1
ATOM 2298 O O . SER A 1 306 ? 37.499 -9.960 -39.586 1.00 92.75 306 SER A O 1
ATOM 2300 N N . ARG A 1 307 ? 35.729 -8.804 -38.825 1.00 93.31 307 ARG A N 1
ATOM 2301 C CA . ARG A 1 307 ? 35.741 -9.391 -37.478 1.00 93.31 307 ARG A CA 1
ATOM 2302 C C . ARG A 1 307 ? 34.779 -10.558 -37.308 1.00 93.31 307 ARG A C 1
ATOM 2304 O O . ARG A 1 307 ? 35.054 -11.436 -36.500 1.00 93.31 307 ARG A O 1
ATOM 2311 N N . CYS A 1 308 ? 33.649 -10.542 -38.008 1.00 92.50 308 CYS A N 1
ATOM 2312 C CA . CYS A 1 308 ? 32.549 -11.463 -37.740 1.00 92.50 308 CYS A CA 1
ATOM 2313 C C . CYS A 1 308 ? 32.323 -12.491 -38.855 1.00 92.50 308 CYS A C 1
ATOM 2315 O O . CYS A 1 308 ? 31.872 -13.590 -38.547 1.00 92.50 308 CYS A O 1
ATOM 2317 N N . CYS A 1 309 ? 32.664 -12.195 -40.114 1.00 93.12 309 CYS A N 1
ATOM 2318 C CA . CYS A 1 309 ? 32.418 -13.092 -41.250 1.00 93.12 309 CYS A CA 1
ATOM 2319 C C . CYS A 1 309 ? 33.583 -14.070 -41.471 1.00 93.12 309 CYS A C 1
ATOM 2321 O O . CYS A 1 309 ? 34.263 -14.018 -42.493 1.00 93.12 309 CYS A O 1
ATOM 2323 N N . HIS A 1 310 ? 33.832 -14.931 -40.488 1.00 91.69 310 HIS A N 1
ATOM 2324 C CA . HIS A 1 310 ? 34.749 -16.063 -40.612 1.00 91.69 310 HIS A CA 1
ATOM 2325 C C . HIS A 1 310 ? 33.995 -17.316 -41.085 1.00 91.69 310 HIS A C 1
ATOM 2327 O O . HIS A 1 310 ? 32.761 -17.362 -41.021 1.00 91.69 310 HIS A O 1
ATOM 2333 N N . ASP A 1 311 ? 34.723 -18.333 -41.549 1.00 91.75 311 ASP A N 1
ATOM 2334 C CA . ASP A 1 311 ? 34.120 -19.606 -41.949 1.00 91.75 311 ASP A CA 1
ATOM 2335 C C . ASP A 1 311 ? 33.347 -20.211 -40.769 1.00 91.75 311 ASP A C 1
ATOM 2337 O O . ASP A 1 311 ? 33.920 -20.478 -39.714 1.00 91.75 311 ASP A O 1
ATOM 2341 N N . GLY A 1 312 ? 32.037 -20.409 -40.942 1.00 89.81 312 GLY A N 1
ATOM 2342 C CA . GLY A 1 312 ? 31.176 -20.998 -39.912 1.00 89.81 312 GLY A CA 1
ATOM 2343 C C . GLY A 1 312 ? 30.441 -20.016 -38.992 1.00 89.81 312 GLY A C 1
ATOM 2344 O O . GLY A 1 312 ? 29.738 -20.481 -38.097 1.00 89.81 312 GLY A O 1
ATOM 2345 N N . 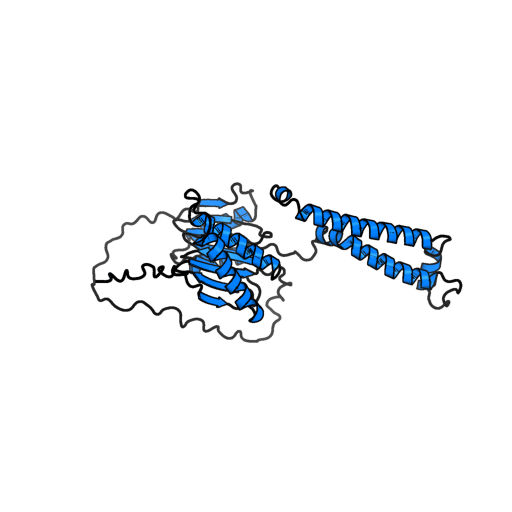TRP A 1 313 ? 30.492 -18.697 -39.233 1.00 93.62 313 TRP A N 1
ATOM 2346 C CA . TRP A 1 313 ? 29.770 -17.700 -38.414 1.00 93.62 313 TRP A CA 1
ATOM 2347 C C . TRP A 1 313 ? 28.263 -17.997 -38.246 1.00 93.62 313 TRP A C 1
ATOM 2349 O O . TRP A 1 313 ? 27.666 -17.678 -37.216 1.00 93.62 313 TRP A O 1
ATOM 2359 N N . GLU A 1 314 ? 27.634 -18.629 -39.244 1.00 94.00 314 GLU A N 1
ATOM 2360 C CA . GLU A 1 314 ? 26.231 -19.053 -39.184 1.00 94.00 314 GLU A CA 1
ATOM 2361 C C . GLU A 1 314 ? 25.993 -20.105 -38.096 1.00 94.00 314 GLU A C 1
ATOM 2363 O O . GLU A 1 314 ? 25.005 -20.021 -37.365 1.00 94.00 314 GLU A O 1
ATOM 2368 N N . GLN A 1 315 ? 26.903 -21.077 -37.955 1.00 94.44 315 GLN A N 1
ATOM 2369 C CA . GLN A 1 315 ? 26.798 -22.135 -36.947 1.00 94.44 315 GLN A CA 1
ATOM 2370 C C . GLN A 1 315 ? 26.907 -21.557 -35.536 1.00 94.44 315 GLN A C 1
ATOM 2372 O O . GLN A 1 315 ? 26.107 -21.919 -34.671 1.00 94.44 315 GLN A O 1
ATOM 2377 N N . ASP A 1 316 ? 27.816 -20.604 -35.325 1.00 91.00 316 ASP A N 1
ATOM 2378 C CA . ASP A 1 316 ? 27.955 -19.890 -34.053 1.00 91.00 316 ASP A CA 1
ATOM 2379 C C . ASP A 1 316 ? 26.681 -19.114 -33.706 1.00 91.00 316 ASP A C 1
ATOM 2381 O O . ASP A 1 316 ? 26.169 -19.198 -32.585 1.00 91.00 316 ASP A O 1
ATOM 2385 N N . MET A 1 317 ? 26.109 -18.405 -34.682 1.00 91.25 317 MET A N 1
ATOM 2386 C CA . MET A 1 317 ? 24.848 -17.694 -34.487 1.00 91.25 317 MET A CA 1
ATOM 2387 C C . MET A 1 317 ? 23.699 -18.656 -34.185 1.00 91.25 317 MET A C 1
ATOM 2389 O O . MET A 1 317 ? 22.936 -18.407 -33.248 1.00 91.25 317 MET A O 1
ATOM 2393 N N . PHE A 1 318 ? 23.577 -19.775 -34.906 1.00 93.44 318 PHE A N 1
ATOM 2394 C CA . PHE A 1 318 ? 22.561 -20.791 -34.617 1.00 93.44 318 PHE A CA 1
ATOM 2395 C C . PHE A 1 318 ? 22.743 -21.423 -33.237 1.00 93.44 318 PHE A C 1
ATOM 2397 O O . PHE A 1 318 ? 21.745 -21.665 -32.557 1.00 93.44 318 PHE A O 1
ATOM 2404 N N . ALA A 1 319 ? 23.980 -21.633 -32.780 1.00 91.62 319 ALA A N 1
ATOM 2405 C CA . ALA A 1 319 ? 24.255 -22.100 -31.426 1.00 91.62 319 ALA A CA 1
ATOM 2406 C C . ALA A 1 319 ? 23.778 -21.080 -30.377 1.00 91.62 319 ALA A C 1
ATOM 2408 O O . ALA A 1 319 ? 23.078 -21.450 -29.433 1.00 91.62 319 ALA A O 1
ATOM 2409 N N . VAL A 1 320 ? 24.062 -19.786 -30.569 1.00 88.62 320 VAL A N 1
ATOM 2410 C CA . VAL A 1 320 ? 23.571 -18.706 -29.690 1.00 88.62 320 VAL A CA 1
ATOM 2411 C C . VAL A 1 320 ? 22.040 -18.632 -29.696 1.00 88.62 320 VAL A C 1
ATOM 2413 O O . VAL A 1 320 ? 21.420 -18.545 -28.630 1.00 88.62 320 VAL A O 1
ATOM 2416 N N . GLY A 1 321 ? 21.410 -18.715 -30.870 1.00 91.75 321 GLY A N 1
ATOM 2417 C CA . GLY A 1 321 ? 19.953 -18.743 -31.013 1.00 91.75 321 GLY A CA 1
ATOM 2418 C C . GLY A 1 321 ? 19.323 -19.959 -30.326 1.00 91.75 321 GLY A C 1
ATOM 2419 O O . GLY A 1 321 ? 18.365 -19.816 -29.563 1.00 91.75 321 GLY A O 1
ATOM 2420 N N . GLY A 1 322 ? 19.906 -21.146 -30.513 1.00 93.12 322 GLY A N 1
ATOM 2421 C CA . GLY A 1 322 ? 19.496 -22.390 -29.861 1.00 93.12 322 GLY A CA 1
ATOM 2422 C C . GLY A 1 322 ? 19.597 -22.312 -28.337 1.00 93.12 322 GLY A C 1
ATOM 2423 O O . GLY A 1 322 ? 18.623 -22.599 -27.640 1.00 93.12 322 GLY A O 1
ATOM 2424 N N . CYS A 1 323 ? 20.727 -21.837 -27.807 1.00 90.19 323 CYS A N 1
ATOM 2425 C CA . CYS A 1 323 ? 20.917 -21.604 -26.373 1.00 90.19 323 CYS A CA 1
ATOM 2426 C C . CYS A 1 323 ? 19.900 -20.600 -25.811 1.00 90.19 323 CYS A C 1
ATOM 2428 O O . CYS A 1 323 ? 19.335 -20.824 -24.738 1.00 90.19 323 CYS A O 1
ATOM 2430 N N . SER A 1 324 ? 19.609 -19.525 -26.548 1.00 89.69 324 SER A N 1
ATOM 2431 C CA . SER A 1 324 ? 18.623 -18.509 -26.154 1.00 89.69 324 SER A CA 1
ATOM 2432 C C . SER A 1 324 ? 17.203 -19.082 -26.095 1.00 89.69 324 SER A C 1
ATOM 2434 O O . SER A 1 324 ? 16.470 -18.833 -25.135 1.00 89.69 324 SER A O 1
ATOM 2436 N N . LEU A 1 325 ? 16.826 -19.916 -27.071 1.00 91.69 325 LEU A N 1
ATOM 2437 C CA . LEU A 1 325 ? 15.554 -20.643 -27.077 1.00 91.69 325 LEU A CA 1
ATOM 2438 C C . LEU A 1 325 ? 15.452 -21.622 -25.903 1.00 91.69 325 LEU A C 1
ATOM 2440 O O . LEU A 1 325 ? 14.438 -21.633 -25.202 1.00 91.69 325 LEU A O 1
ATOM 2444 N N . VAL A 1 326 ? 16.499 -22.406 -25.633 1.00 91.94 326 VAL A N 1
ATOM 2445 C CA . VAL A 1 326 ? 16.533 -23.315 -24.476 1.00 91.94 326 VAL A CA 1
ATOM 2446 C C . VAL A 1 326 ? 16.384 -22.528 -23.170 1.00 91.94 326 VAL A C 1
ATOM 2448 O O . VAL A 1 326 ? 15.553 -22.888 -22.335 1.00 91.94 326 VAL A O 1
ATOM 2451 N N . ALA A 1 327 ? 17.094 -21.407 -23.011 1.00 88.94 327 ALA A N 1
ATOM 2452 C CA . ALA A 1 327 ? 16.966 -20.532 -21.844 1.00 88.94 327 ALA A CA 1
ATOM 2453 C C . ALA A 1 327 ? 15.545 -19.944 -21.697 1.00 88.94 327 ALA A C 1
ATOM 2455 O O . ALA A 1 327 ? 15.002 -19.875 -20.587 1.00 88.94 327 ALA A O 1
ATOM 2456 N N . LEU A 1 328 ? 14.892 -19.575 -22.805 1.00 88.88 328 LEU A N 1
ATOM 2457 C CA . LEU A 1 328 ? 13.488 -19.145 -22.824 1.00 88.88 328 LEU A CA 1
ATOM 2458 C C . LEU A 1 328 ? 12.540 -20.258 -22.347 1.00 88.88 328 LEU A C 1
ATOM 2460 O O . LEU A 1 328 ? 11.641 -20.008 -21.539 1.00 88.88 328 LEU A O 1
ATOM 2464 N N . PHE A 1 329 ? 12.740 -21.496 -22.803 1.00 90.44 329 PHE A N 1
ATOM 2465 C CA . PHE A 1 329 ? 11.920 -22.638 -22.389 1.00 90.44 329 PHE A CA 1
ATOM 2466 C C . PHE A 1 329 ? 12.124 -23.000 -20.915 1.00 90.44 329 PHE A C 1
ATOM 2468 O O . PHE A 1 329 ? 11.141 -23.182 -20.187 1.00 90.44 329 PHE A O 1
ATOM 2475 N N . VAL A 1 330 ? 13.376 -23.052 -20.454 1.00 88.69 330 VAL A N 1
ATOM 2476 C CA . VAL A 1 330 ? 13.703 -23.348 -19.053 1.00 88.69 330 VAL A CA 1
ATOM 2477 C C . VAL A 1 330 ? 13.142 -22.263 -18.133 1.00 88.69 330 VAL A C 1
ATOM 2479 O O . VAL A 1 330 ? 12.470 -22.589 -17.156 1.00 88.69 330 VAL A O 1
ATOM 2482 N N . SER A 1 331 ? 13.312 -20.980 -18.469 1.00 84.75 331 SER A N 1
ATOM 2483 C CA . SER A 1 331 ? 12.787 -19.873 -17.651 1.00 84.75 331 SER A CA 1
ATOM 2484 C C . SER A 1 331 ? 11.255 -19.875 -17.558 1.00 84.75 331 SER A C 1
ATOM 2486 O O . SER A 1 331 ? 10.699 -19.625 -16.485 1.00 84.75 331 SER A O 1
ATOM 2488 N N . ARG A 1 332 ? 10.546 -20.236 -18.639 1.00 85.44 332 ARG A N 1
ATOM 2489 C CA . ARG A 1 332 ? 9.086 -20.431 -18.613 1.00 85.44 332 ARG A CA 1
ATOM 2490 C C . ARG A 1 332 ? 8.663 -21.604 -17.731 1.00 85.44 332 ARG A C 1
ATOM 2492 O O . ARG A 1 332 ? 7.724 -21.461 -16.946 1.00 85.44 332 ARG A O 1
ATOM 2499 N N . LYS A 1 333 ? 9.349 -22.748 -17.828 1.00 85.75 333 LYS A N 1
ATOM 2500 C CA . LYS A 1 333 ? 9.067 -23.919 -16.982 1.00 85.75 333 LYS A CA 1
ATOM 2501 C C . LYS A 1 333 ? 9.333 -23.623 -15.507 1.00 85.75 333 LYS A C 1
ATOM 2503 O O . LYS A 1 333 ? 8.507 -23.983 -14.674 1.00 85.75 333 LYS A O 1
ATOM 2508 N N . PHE A 1 334 ? 10.405 -22.900 -15.190 1.00 81.56 334 PHE A N 1
ATOM 2509 C CA . PHE A 1 334 ? 10.737 -22.530 -13.814 1.00 81.56 334 PHE A CA 1
ATOM 2510 C C . PHE A 1 334 ? 9.681 -21.605 -13.190 1.00 81.56 334 PHE A C 1
ATOM 2512 O O . PHE A 1 334 ? 9.236 -21.853 -12.070 1.00 81.56 334 PHE A O 1
ATOM 2519 N N . LYS A 1 335 ? 9.186 -20.605 -13.940 1.00 75.25 335 LYS A N 1
ATOM 2520 C CA . LYS A 1 335 ? 8.064 -19.752 -13.498 1.00 75.25 335 LYS A CA 1
ATOM 2521 C C . LYS A 1 335 ? 6.782 -20.558 -13.258 1.00 75.25 335 LYS A C 1
ATOM 2523 O O . LYS A 1 335 ? 6.082 -20.322 -12.276 1.00 75.25 335 LYS A O 1
ATOM 2528 N N . SER A 1 336 ? 6.489 -21.533 -14.121 1.00 77.75 336 SER A N 1
ATOM 2529 C CA . SER A 1 336 ? 5.336 -22.423 -13.942 1.00 77.75 336 SER A CA 1
ATOM 2530 C C . SER A 1 336 ? 5.471 -23.281 -12.677 1.00 77.75 336 SER A C 1
ATOM 2532 O O . SER A 1 336 ? 4.522 -23.360 -11.903 1.00 77.75 336 SER A O 1
ATOM 2534 N N . ILE A 1 337 ? 6.652 -23.839 -12.400 1.00 77.44 337 ILE A N 1
ATOM 2535 C CA . ILE A 1 337 ? 6.904 -24.631 -11.185 1.00 77.44 337 ILE A CA 1
ATOM 2536 C C . ILE A 1 337 ? 6.801 -23.763 -9.921 1.00 77.44 337 ILE A C 1
ATOM 2538 O O . ILE A 1 337 ? 6.154 -24.169 -8.957 1.00 77.44 337 ILE A O 1
ATOM 2542 N N . GLN A 1 338 ? 7.351 -22.544 -9.930 1.00 71.31 338 GLN A N 1
ATOM 2543 C CA . GLN A 1 338 ? 7.222 -21.614 -8.801 1.00 71.31 338 GLN A CA 1
ATOM 2544 C C . GLN A 1 338 ? 5.762 -21.251 -8.498 1.00 71.31 338 GLN A C 1
ATOM 2546 O O . GLN A 1 338 ? 5.399 -21.122 -7.333 1.00 71.31 338 GLN A O 1
ATOM 2551 N N . SER A 1 339 ? 4.903 -21.145 -9.517 1.00 69.62 339 SER A N 1
ATOM 2552 C CA . SER A 1 339 ? 3.471 -20.895 -9.301 1.00 69.62 339 SER A CA 1
ATOM 2553 C C . SER A 1 339 ? 2.723 -22.073 -8.656 1.00 69.62 339 SER A C 1
ATOM 2555 O O . SER A 1 339 ? 1.678 -21.868 -8.046 1.00 69.62 339 SER A O 1
ATOM 2557 N N . ILE A 1 340 ? 3.269 -23.292 -8.753 1.00 74.31 340 ILE A N 1
ATOM 2558 C CA . ILE A 1 340 ? 2.687 -24.525 -8.195 1.00 74.31 340 ILE A CA 1
ATOM 2559 C C . ILE A 1 340 ? 3.185 -24.784 -6.760 1.00 74.31 340 ILE A C 1
ATOM 2561 O O . ILE A 1 340 ? 2.537 -25.509 -6.008 1.00 74.31 340 ILE A O 1
ATOM 2565 N N . LEU A 1 341 ? 4.291 -24.157 -6.341 1.00 60.56 341 LEU A N 1
ATOM 2566 C CA . LEU A 1 341 ? 4.884 -24.301 -5.006 1.00 60.56 341 LEU A CA 1
ATOM 2567 C C . LEU A 1 341 ? 4.748 -23.010 -4.171 1.00 60.56 341 LEU A C 1
ATOM 2569 O O . LEU A 1 341 ? 5.753 -22.363 -3.867 1.00 60.56 341 LEU A O 1
ATOM 2573 N N . PRO A 1 342 ? 3.533 -22.636 -3.720 1.00 54.09 342 PRO A N 1
ATOM 2574 C CA . PRO A 1 342 ? 3.323 -21.443 -2.895 1.00 54.09 342 PRO A CA 1
ATOM 2575 C C . PRO A 1 342 ? 4.024 -21.503 -1.523 1.00 54.09 342 PRO A C 1
ATOM 2577 O O . PRO A 1 342 ? 4.144 -20.482 -0.854 1.00 54.09 342 PRO A O 1
ATOM 2580 N N . TRP A 1 343 ? 4.520 -22.670 -1.096 1.00 50.72 343 TRP A N 1
ATOM 2581 C CA . TRP A 1 343 ? 5.124 -22.856 0.228 1.00 50.72 343 TRP A CA 1
ATOM 2582 C C . TRP A 1 343 ? 6.586 -22.385 0.340 1.00 50.72 343 TRP A C 1
ATOM 2584 O O . TRP A 1 343 ? 7.074 -22.168 1.445 1.00 50.72 343 TRP A O 1
ATOM 2594 N N . VAL A 1 344 ? 7.293 -22.177 -0.778 1.00 49.88 344 VAL A N 1
ATOM 2595 C CA . VAL A 1 344 ? 8.719 -21.779 -0.760 1.00 49.88 344 VAL A CA 1
ATOM 2596 C C . VAL A 1 344 ? 8.903 -20.270 -0.532 1.00 49.88 344 VAL A C 1
ATOM 2598 O O . VAL A 1 344 ? 9.966 -19.837 -0.104 1.00 49.88 344 VAL A O 1
ATOM 2601 N N . ARG A 1 345 ? 7.864 -19.452 -0.746 1.00 46.34 345 ARG A N 1
ATOM 2602 C CA . ARG A 1 345 ? 7.971 -17.982 -0.696 1.00 46.34 345 ARG A CA 1
ATOM 2603 C C . ARG A 1 345 ? 7.896 -17.378 0.716 1.00 46.34 345 ARG A C 1
ATOM 2605 O O . ARG A 1 345 ? 8.175 -16.202 0.869 1.00 46.34 345 ARG A O 1
ATOM 2612 N N . ASN A 1 346 ? 7.564 -18.164 1.742 1.00 39.97 346 ASN A N 1
ATOM 2613 C CA . ASN A 1 346 ? 7.302 -17.666 3.103 1.00 39.97 346 ASN A CA 1
ATOM 2614 C C . ASN A 1 346 ? 8.471 -17.861 4.094 1.00 39.97 346 ASN A C 1
ATOM 2616 O O . ASN A 1 346 ? 8.239 -17.925 5.301 1.00 39.97 346 ASN A O 1
ATOM 2620 N N . ARG A 1 347 ? 9.710 -18.040 3.612 1.00 39.31 347 ARG A N 1
ATOM 2621 C CA . ARG A 1 347 ? 10.874 -18.355 4.467 1.00 39.31 347 ARG A CA 1
ATOM 2622 C C . ARG A 1 347 ? 12.079 -17.416 4.366 1.00 39.31 347 ARG A C 1
ATOM 2624 O O . ARG A 1 347 ? 13.069 -17.715 5.025 1.00 39.31 347 ARG A O 1
ATOM 2631 N N . ASN A 1 348 ? 11.992 -16.312 3.626 1.00 34.66 348 ASN A N 1
ATOM 2632 C CA . ASN A 1 348 ? 13.038 -15.285 3.618 1.00 34.66 348 ASN A CA 1
ATOM 2633 C C . ASN A 1 348 ? 12.489 -13.956 4.104 1.00 34.66 348 ASN A C 1
ATOM 2635 O O . ASN A 1 348 ? 11.385 -13.601 3.632 1.00 34.66 348 ASN A O 1
#

Sequence (348 aa):
MVEGKAPAGQAAAKDTARVICLRTDLPLKQRKPVQDAVRQLYQNIVKNGPEDKKRGQKAHWGAFARALKGSLDKSFEPHWHVLIGTNLGFACKKVDHSMGLWRIGETSVVIWKSPGFEGPQASPGASSSAAAPAEDTAADAAEARAGGADASAAPPAANGSASATSLRVHEPTTVEAGSEVERTIALLREEIAASSTTDVQELAQALRRRLMSELGPIWHVVTGTDFVAEVAEDSRNHVVATAGKHRIVCFQHEQLVEGRIDFGRILSSLPYLLMVFFCFGYMTLNSVCQDTPPSADNALALAIRSRCCHDGWEQDMFAVGGCSLVALFVSRKFKSIQSILPWVRNRN

Foldseek 3Di:
DDDDDDDPDPPPPPPQQDKAWPDFQADPVVVVVLSVLLSVLCCVQQVVNPPPVVQPSLNSQQVSQVSSQVVCCVPVNHQKKKKKDQAKAKDFAADGNAWTWIDGPSMIIIMGGHPLADDPPPPPPDDDPPDDPPPPPPDDDDDDDDDDDDDDDDDDDDPDPPDQFDKFWDPPPDDDPPDPLVVLVVQLSVQSSVDPDPRQNVSNVSSQVSCCVPVNDGKMKMKDQDMDMDGTPQWDSWIWIDTPRMIMTITGGDHPPPPPPPVVVCVLCVLVVLLVCLVVVCVLCVVLLPPDHDPPVCPVSVVCCVVQNDPCSVVVSVVSNVVSVVSVVVSVVVVVVCVVCPPVPPPD

Organism: Alexandrium catenella (NCBI:txid2925)

Radius of gyration: 30.23 Å; chains: 1; bounding box: 100×59×93 Å

InterPro domains:
  IPR001372 Dynein light chain, type 1/2 [PF01221] (49-114)
  IPR001372 Dynein light chain, type 1/2 [PF01221] (185-252)
  IPR001372 Dynein light chain, type 1/2 [SM01375] (14-114)
  IPR001372 Dynein light chain, type 1/2 [SM01375] (169-253)
  IPR037177 Dynein light chain superfamily [G3DSA:3.30.740.10] (7-114)
  IPR037177 Dynein light chain superfamily [G3DSA:3.30.740.10] (172-253)
  IPR037177 Dynein light chain superfamily [SSF54648] (20-115)
  IPR037177 Dynein light chain superfamily [SSF54648] (197-253)